Protein AF-A0A832L8F4-F1 (afdb_monomer_lite)

Sequence (193 aa):
MRSSNTEIHILGTLISEGTQMVDVVDILTPDMFESVATSSIYAAMQKMFDENKGIDLVTLSERVAGNKAVEAKGGTAWLASMAANYTPGLLREYALLLKERYVQKKALEYAREVQRAVVDGLGVDKIVSIVNKGADAVNNMLIVAGATRSVKSIIPEVLERLEERMFIAQKGGMLSQAGRYASYTAFLGNKHS

Radius of gyration: 27.93 Å; chains: 1; bounding box: 62×82×62 Å

Structure (mmCIF, N/CA/C/O backbone):
data_AF-A0A832L8F4-F1
#
_entry.id   AF-A0A832L8F4-F1
#
loop_
_atom_site.group_PDB
_atom_site.id
_atom_site.type_symbol
_atom_site.label_atom_id
_atom_site.label_alt_id
_atom_site.label_comp_id
_atom_site.label_asym_id
_atom_site.label_entity_id
_atom_site.label_seq_id
_atom_site.pdbx_PDB_ins_code
_atom_site.Cartn_x
_atom_site.Cartn_y
_atom_site.Cartn_z
_atom_site.occupancy
_atom_site.B_iso_or_equiv
_atom_site.auth_seq_id
_atom_site.auth_comp_id
_atom_site.auth_asym_id
_atom_site.auth_atom_id
_atom_site.pdbx_PDB_model_num
ATOM 1 N N . MET A 1 1 ? 17.268 -4.957 8.344 1.00 39.84 1 MET A N 1
ATOM 2 C CA . MET A 1 1 ? 16.424 -5.016 9.561 1.00 39.84 1 MET A CA 1
ATOM 3 C C . MET A 1 1 ? 15.538 -3.763 9.747 1.00 39.84 1 MET A C 1
ATOM 5 O O . MET A 1 1 ? 15.305 -3.365 10.875 1.00 39.84 1 MET A O 1
ATOM 9 N N . ARG A 1 2 ? 15.023 -3.109 8.684 1.00 47.06 2 ARG A N 1
ATOM 10 C CA . ARG A 1 2 ? 14.242 -1.850 8.824 1.00 47.06 2 ARG A CA 1
ATOM 11 C C . ARG A 1 2 ? 12.984 -1.734 7.930 1.00 47.06 2 ARG A C 1
ATOM 13 O O . ARG A 1 2 ? 12.410 -0.651 7.899 1.00 47.06 2 ARG A O 1
ATOM 20 N N . SER A 1 3 ? 12.551 -2.791 7.225 1.00 54.19 3 SER A N 1
ATOM 21 C CA . SER A 1 3 ? 11.357 -2.777 6.347 1.00 54.19 3 SER A CA 1
ATOM 22 C C . SER A 1 3 ? 10.066 -3.230 7.024 1.00 54.19 3 SER A C 1
ATOM 24 O O . SER A 1 3 ? 9.090 -2.486 7.003 1.00 54.19 3 SER A O 1
ATOM 26 N N . SER A 1 4 ? 10.090 -4.379 7.705 1.00 60.66 4 SER A N 1
ATOM 27 C CA . SER A 1 4 ? 8.904 -4.955 8.354 1.00 60.66 4 SER A CA 1
ATOM 28 C C . SER A 1 4 ? 8.251 -4.021 9.373 1.00 60.66 4 SER A C 1
ATOM 30 O O . SER A 1 4 ? 7.035 -4.005 9.493 1.00 60.66 4 SER A O 1
ATOM 32 N N . ASN A 1 5 ? 9.039 -3.204 10.074 1.00 79.94 5 ASN A N 1
ATOM 33 C CA . ASN A 1 5 ? 8.494 -2.309 11.088 1.00 79.94 5 ASN A CA 1
ATOM 34 C C . ASN A 1 5 ? 7.632 -1.186 10.481 1.00 79.94 5 ASN A C 1
ATOM 36 O O . ASN A 1 5 ? 6.645 -0.776 11.072 1.00 79.94 5 ASN A O 1
ATOM 40 N N . THR A 1 6 ? 7.966 -0.707 9.277 1.00 89.19 6 THR A N 1
ATOM 41 C CA . THR A 1 6 ? 7.247 0.405 8.634 1.00 89.19 6 THR A CA 1
ATOM 42 C C . THR A 1 6 ? 5.809 0.022 8.283 1.00 89.19 6 THR A C 1
ATOM 44 O O . THR A 1 6 ? 4.893 0.765 8.615 1.00 89.19 6 THR A O 1
ATOM 47 N N . GLU A 1 7 ? 5.596 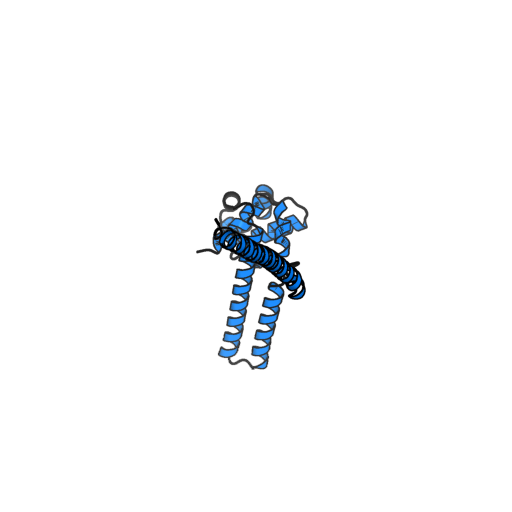-1.144 7.665 1.00 92.94 7 GLU A N 1
ATOM 48 C CA . GLU A 1 7 ? 4.247 -1.622 7.321 1.00 92.94 7 GLU A CA 1
ATOM 49 C C . GLU A 1 7 ? 3.388 -1.841 8.564 1.00 92.94 7 GLU A C 1
ATOM 51 O O . GLU A 1 7 ? 2.235 -1.424 8.598 1.00 92.94 7 GLU A O 1
ATOM 56 N N . ILE A 1 8 ? 3.966 -2.463 9.594 1.00 91.81 8 ILE A N 1
ATOM 57 C CA . ILE A 1 8 ? 3.271 -2.734 10.852 1.00 91.81 8 ILE A CA 1
ATOM 58 C C . ILE A 1 8 ? 2.900 -1.430 11.559 1.00 91.81 8 ILE A C 1
ATOM 60 O O . ILE A 1 8 ? 1.772 -1.311 12.022 1.00 91.81 8 ILE A O 1
ATOM 64 N N . HIS A 1 9 ? 3.793 -0.436 11.575 1.00 92.56 9 HIS A N 1
ATOM 65 C CA . HIS A 1 9 ? 3.476 0.889 12.100 1.00 92.56 9 HIS A CA 1
ATOM 66 C C . HIS A 1 9 ? 2.335 1.558 11.322 1.00 92.56 9 HIS A C 1
ATOM 68 O O . HIS A 1 9 ? 1.425 2.086 11.947 1.00 92.56 9 HIS A O 1
ATOM 74 N N . ILE A 1 10 ? 2.344 1.512 9.982 1.00 95.31 10 ILE A N 1
ATOM 75 C CA . ILE A 1 10 ? 1.265 2.082 9.153 1.00 95.31 10 ILE A CA 1
ATOM 76 C C . ILE A 1 10 ? -0.071 1.411 9.479 1.00 95.31 10 ILE A C 1
ATOM 78 O O . ILE A 1 10 ? -1.036 2.091 9.818 1.00 95.31 10 ILE A O 1
ATOM 82 N N . LEU A 1 11 ? -0.126 0.078 9.402 1.00 96.00 11 LEU A N 1
ATOM 83 C CA . LEU A 1 11 ? -1.356 -0.671 9.655 1.00 96.00 11 LEU A CA 1
ATOM 84 C C . LEU A 1 11 ? -1.818 -0.508 11.105 1.00 96.00 11 LEU A C 1
ATOM 86 O O . LEU A 1 11 ? -3.002 -0.311 11.341 1.00 96.00 11 LEU A O 1
ATOM 90 N N . GLY A 1 12 ? -0.901 -0.533 12.070 1.00 95.19 12 GLY A N 1
ATOM 91 C CA . GLY A 1 12 ? -1.197 -0.332 13.486 1.00 95.19 12 GLY A CA 1
ATOM 92 C C . GLY A 1 12 ? -1.801 1.039 13.782 1.00 95.19 12 GLY A C 1
ATOM 93 O O . GLY A 1 12 ? -2.812 1.117 14.484 1.00 95.19 12 GLY A O 1
ATOM 94 N N . THR A 1 13 ? -1.245 2.104 13.191 1.00 95.06 13 THR A N 1
ATOM 95 C CA . THR A 1 13 ? -1.820 3.450 13.298 1.00 95.06 13 THR A CA 1
ATOM 96 C C . THR A 1 13 ? -3.210 3.497 12.672 1.00 95.06 13 THR A C 1
ATOM 98 O O . THR A 1 13 ? -4.128 3.995 13.307 1.00 95.06 13 THR A O 1
ATOM 101 N N . LEU A 1 14 ? -3.408 2.932 11.476 1.00 96.31 14 LEU A N 1
ATOM 102 C CA . LEU A 1 14 ? -4.712 2.951 10.797 1.00 96.31 14 LEU A CA 1
ATOM 103 C C . LEU A 1 14 ? -5.780 2.093 11.493 1.00 96.31 14 LEU A C 1
ATOM 105 O O . LEU A 1 14 ? -6.961 2.408 11.402 1.00 96.31 14 LEU A O 1
ATOM 109 N N . ILE A 1 15 ? -5.400 1.022 12.194 1.00 95.81 15 ILE A N 1
ATOM 110 C CA . ILE A 1 15 ? -6.341 0.244 13.019 1.00 95.81 15 ILE A CA 1
ATOM 111 C C . ILE A 1 15 ? -6.757 1.041 14.261 1.00 95.81 15 ILE A C 1
ATOM 113 O O . ILE A 1 15 ? -7.910 0.959 14.681 1.00 95.81 15 ILE A O 1
ATOM 117 N N . SER A 1 16 ? -5.818 1.781 14.854 1.00 93.69 16 SER A N 1
ATOM 118 C CA . SER A 1 16 ? -6.047 2.553 16.082 1.00 93.69 16 SER A CA 1
ATOM 119 C C . SER A 1 16 ? -6.788 3.865 15.820 1.00 93.69 16 SER A C 1
ATOM 121 O O . SER A 1 16 ? -7.671 4.246 16.581 1.00 93.69 16 SER A O 1
ATOM 123 N N . GLU A 1 17 ? -6.437 4.546 14.731 1.00 93.69 17 GLU A N 1
ATOM 124 C CA . GLU A 1 17 ? -6.938 5.859 14.334 1.00 93.69 17 GLU A CA 1
ATOM 125 C C . GLU A 1 17 ? -7.326 5.847 12.848 1.00 93.69 17 GLU A C 1
ATOM 127 O O . GLU A 1 17 ? -6.696 6.481 12.000 1.00 93.69 17 GLU A O 1
ATOM 132 N N . GLY A 1 18 ? -8.396 5.118 12.521 1.00 94.31 18 GLY A N 1
ATOM 133 C CA . GLY A 1 18 ? -8.862 4.927 11.143 1.00 94.31 18 GLY A CA 1
ATOM 134 C C . GLY A 1 18 ? -9.149 6.206 10.355 1.00 94.31 18 GLY A C 1
ATOM 135 O O . GLY A 1 18 ? -9.071 6.206 9.127 1.00 94.31 18 GLY A O 1
ATOM 136 N N . THR A 1 19 ? -9.423 7.322 11.035 1.00 95.31 19 THR A N 1
ATOM 137 C CA . THR A 1 19 ? -9.605 8.637 10.404 1.00 95.31 19 THR A CA 1
ATOM 138 C C . THR A 1 19 ? -8.349 9.137 9.694 1.00 95.31 19 THR A C 1
ATOM 140 O O . THR A 1 19 ? -8.476 9.879 8.725 1.00 95.31 19 THR A O 1
ATOM 143 N N . GLN A 1 20 ? -7.151 8.706 10.112 1.00 95.50 20 GLN A N 1
ATOM 144 C CA . GLN A 1 20 ? -5.886 9.084 9.467 1.00 95.50 20 GLN A CA 1
ATOM 145 C C . GLN A 1 20 ? -5.681 8.433 8.086 1.00 95.50 20 GLN A C 1
ATOM 147 O O . GLN A 1 20 ? -4.710 8.736 7.396 1.00 95.50 20 GLN A O 1
ATOM 152 N N . MET A 1 21 ? -6.592 7.563 7.629 1.00 96.25 21 MET A N 1
ATOM 153 C CA . MET A 1 21 ? -6.536 6.997 6.275 1.00 96.25 21 MET A CA 1
ATOM 154 C C . MET A 1 21 ? -6.488 8.086 5.191 1.00 96.25 21 MET A C 1
ATOM 156 O O . MET A 1 21 ? -5.788 7.930 4.189 1.00 96.25 21 MET A O 1
ATOM 160 N N . VAL A 1 22 ? -7.166 9.216 5.422 1.00 95.06 22 VAL A N 1
ATOM 161 C CA . VAL A 1 22 ? -7.169 10.371 4.510 1.00 95.06 22 VAL A CA 1
ATOM 162 C C . VAL A 1 22 ? -5.765 10.933 4.249 1.00 95.06 22 VAL A C 1
ATOM 164 O O . VAL A 1 22 ? -5.515 11.450 3.165 1.00 95.06 22 VAL A O 1
ATOM 167 N N . ASP A 1 23 ? -4.833 10.781 5.194 1.00 92.19 23 ASP A N 1
ATOM 168 C CA . ASP A 1 23 ? -3.482 11.345 5.103 1.00 92.19 23 ASP A CA 1
ATOM 169 C C . ASP A 1 23 ? -2.531 10.517 4.230 1.00 92.19 23 ASP A C 1
ATOM 171 O O . ASP A 1 23 ? -1.418 10.970 3.928 1.00 92.19 23 ASP A O 1
ATOM 175 N N . VAL A 1 24 ? -2.930 9.287 3.884 1.00 94.81 24 VAL A N 1
ATOM 176 C CA . VAL A 1 24 ? -2.074 8.306 3.201 1.00 94.81 24 VAL A CA 1
ATOM 177 C C . VAL A 1 24 ? -2.724 7.604 2.013 1.00 94.81 24 VAL A C 1
ATOM 179 O O . VAL A 1 24 ? -2.007 6.938 1.267 1.00 94.81 24 VAL A O 1
ATOM 182 N N . VAL A 1 25 ? -4.038 7.734 1.808 1.00 94.50 25 VAL A N 1
ATOM 183 C CA . VAL A 1 25 ? -4.765 7.093 0.694 1.00 94.50 25 VAL A CA 1
ATOM 184 C C . VAL A 1 25 ? -4.275 7.545 -0.690 1.00 94.50 25 VAL A C 1
ATOM 186 O O . VAL A 1 25 ? -4.383 6.800 -1.658 1.00 94.50 25 VAL A O 1
ATOM 189 N N . ASP A 1 26 ? -3.691 8.741 -0.791 1.00 91.75 26 ASP A N 1
ATOM 190 C CA . ASP A 1 26 ? -3.081 9.294 -2.008 1.00 91.75 26 ASP A CA 1
ATOM 191 C C . ASP A 1 26 ? -1.592 8.924 -2.177 1.00 91.75 26 ASP A C 1
ATOM 193 O O . ASP A 1 26 ? -1.001 9.137 -3.241 1.00 91.75 26 ASP A O 1
ATOM 197 N N . ILE A 1 27 ? -0.967 8.376 -1.132 1.00 93.31 27 ILE A N 1
ATOM 198 C CA . ILE A 1 27 ? 0.443 7.971 -1.117 1.00 93.31 27 ILE A CA 1
ATOM 199 C C . ILE A 1 27 ? 0.574 6.470 -1.354 1.00 93.31 27 ILE A C 1
ATOM 201 O O . ILE A 1 27 ? 1.457 6.044 -2.103 1.00 93.31 27 ILE A O 1
ATOM 205 N N . LEU A 1 28 ? -0.256 5.681 -0.674 1.00 95.50 28 LEU A N 1
ATOM 206 C CA . LEU A 1 28 ? -0.109 4.241 -0.553 1.00 95.50 28 LEU A CA 1
ATOM 207 C C . LEU A 1 28 ? -1.082 3.488 -1.453 1.00 95.50 28 LEU A C 1
ATOM 209 O O . LEU A 1 28 ? -2.218 3.888 -1.679 1.00 95.50 28 LEU A O 1
ATOM 213 N N . THR A 1 29 ? -0.621 2.339 -1.928 1.00 95.75 29 THR A N 1
ATOM 214 C CA . THR A 1 29 ? -1.430 1.377 -2.678 1.00 95.75 29 THR A CA 1
ATOM 215 C C . THR A 1 29 ? -1.157 -0.029 -2.139 1.00 95.75 29 THR A C 1
ATOM 217 O O . THR A 1 29 ? -0.070 -0.273 -1.600 1.00 95.75 29 THR A O 1
ATOM 220 N N . PRO A 1 30 ? -2.116 -0.970 -2.224 1.00 97.44 30 PRO A N 1
ATOM 221 C CA . PRO A 1 30 ? -1.958 -2.301 -1.635 1.00 97.44 30 PRO A CA 1
ATOM 222 C C . PRO A 1 30 ? -0.725 -3.073 -2.122 1.00 97.44 30 PRO A C 1
ATOM 224 O O . PRO A 1 30 ? -0.150 -3.855 -1.368 1.00 97.44 30 PRO A O 1
ATOM 227 N N . ASP A 1 31 ? -0.297 -2.865 -3.363 1.00 95.62 31 ASP A N 1
ATOM 228 C CA . ASP A 1 31 ? 0.872 -3.492 -3.986 1.00 95.62 31 ASP A CA 1
ATOM 229 C C . ASP A 1 31 ? 2.212 -3.027 -3.398 1.00 95.62 31 ASP A C 1
ATOM 231 O O . ASP A 1 31 ? 3.228 -3.698 -3.596 1.00 95.62 31 ASP A O 1
ATOM 235 N N . MET A 1 32 ? 2.219 -1.931 -2.633 1.00 95.38 32 MET A N 1
ATOM 236 C CA . MET A 1 32 ? 3.415 -1.446 -1.938 1.00 95.38 32 MET A CA 1
ATOM 237 C C . MET A 1 32 ? 3.818 -2.311 -0.741 1.00 95.38 32 MET A C 1
ATOM 239 O O . MET A 1 32 ? 4.971 -2.249 -0.314 1.00 95.38 32 MET A O 1
ATOM 243 N N . PHE A 1 33 ? 2.899 -3.118 -0.211 1.00 95.56 33 PHE A N 1
ATOM 244 C CA . PHE A 1 33 ? 3.135 -3.968 0.953 1.00 95.56 33 PHE A CA 1
ATOM 245 C C . PHE A 1 33 ? 3.819 -5.288 0.566 1.00 95.56 33 PHE A C 1
ATOM 247 O O . PHE A 1 33 ? 3.520 -5.902 -0.458 1.00 95.56 33 PHE A O 1
ATOM 254 N N . GLU A 1 34 ? 4.748 -5.750 1.402 1.00 91.06 34 GLU A N 1
ATOM 255 C CA . GLU A 1 34 ? 5.645 -6.871 1.114 1.00 91.06 34 GLU A CA 1
ATOM 256 C C . GLU A 1 34 ? 4.923 -8.222 1.107 1.00 91.06 34 GLU A C 1
ATOM 258 O O . GLU A 1 34 ? 5.266 -9.108 0.320 1.00 91.06 34 GLU A O 1
ATOM 263 N N . SER A 1 35 ? 3.917 -8.392 1.969 1.00 93.31 35 SER A N 1
ATOM 264 C CA . SER A 1 35 ? 3.201 -9.657 2.119 1.00 93.31 35 SER A CA 1
ATOM 265 C C . SER A 1 35 ? 1.764 -9.575 1.620 1.00 93.31 35 SER A C 1
ATOM 267 O O . SER A 1 35 ? 1.090 -8.559 1.764 1.00 93.31 35 SER A O 1
ATOM 269 N N . VAL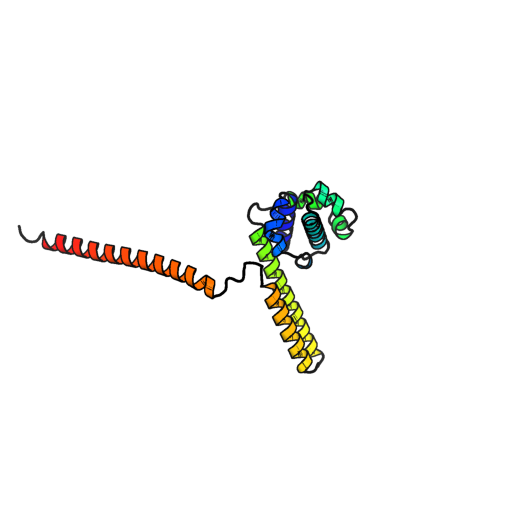 A 1 36 ? 1.248 -10.702 1.123 1.00 95.75 36 VAL A N 1
ATOM 270 C CA . VAL A 1 36 ? -0.166 -10.827 0.725 1.00 95.75 36 VAL A CA 1
ATOM 271 C C . VAL A 1 36 ? -1.105 -10.473 1.884 1.00 95.75 36 VAL A C 1
ATOM 273 O O . VAL A 1 36 ? -2.163 -9.893 1.661 1.00 95.75 36 VAL A O 1
ATOM 276 N N . ALA A 1 37 ? -0.709 -10.782 3.121 1.00 96.12 37 ALA A N 1
ATOM 277 C CA . ALA A 1 37 ? -1.493 -10.479 4.311 1.00 96.12 37 ALA A CA 1
ATOM 278 C C . ALA A 1 37 ? -1.577 -8.964 4.571 1.00 96.12 37 ALA A C 1
ATOM 280 O O . ALA A 1 37 ? -2.679 -8.431 4.660 1.00 96.12 37 ALA A O 1
ATOM 281 N N . THR A 1 38 ? -0.438 -8.262 4.631 1.00 96.31 38 THR A N 1
ATOM 282 C CA . THR A 1 38 ? -0.401 -6.803 4.850 1.00 96.31 38 THR A CA 1
ATOM 283 C C . THR A 1 38 ? -1.051 -6.034 3.698 1.00 96.31 38 THR A C 1
ATOM 285 O O . THR A 1 38 ? -1.853 -5.134 3.941 1.00 96.31 38 THR A O 1
ATOM 288 N N . SER A 1 39 ? -0.818 -6.469 2.457 1.00 97.56 39 SER A N 1
ATOM 289 C CA . SER A 1 39 ? -1.486 -5.945 1.260 1.00 97.56 39 SER A CA 1
ATOM 290 C C . SER A 1 39 ? -3.011 -6.100 1.325 1.00 97.56 39 SER A C 1
ATOM 292 O O . SER A 1 39 ? -3.745 -5.134 1.116 1.00 97.56 39 SER A O 1
ATOM 294 N N . SER A 1 40 ? -3.505 -7.290 1.692 1.00 97.81 40 SER A N 1
ATOM 295 C CA . SER A 1 40 ? -4.948 -7.554 1.816 1.00 97.81 40 SER A CA 1
ATOM 296 C C . SER A 1 40 ? -5.609 -6.703 2.898 1.00 97.81 40 SER A C 1
ATOM 298 O O . SER A 1 40 ? -6.741 -6.259 2.722 1.00 97.81 40 SER A O 1
ATOM 300 N N . ILE A 1 41 ? -4.914 -6.475 4.014 1.00 98.06 41 ILE A N 1
ATOM 301 C CA . ILE A 1 41 ? -5.410 -5.638 5.109 1.00 98.06 41 ILE A CA 1
ATOM 302 C C . ILE A 1 41 ? -5.544 -4.188 4.645 1.00 98.06 41 ILE A C 1
ATOM 304 O O . ILE A 1 41 ? -6.608 -3.595 4.818 1.00 98.06 41 ILE A O 1
ATOM 308 N N . TYR A 1 42 ? -4.509 -3.631 4.011 1.00 98.31 42 TYR A N 1
ATOM 309 C CA . TYR A 1 42 ? -4.572 -2.263 3.499 1.00 98.31 42 TYR A CA 1
ATOM 310 C C . TYR A 1 42 ? -5.657 -2.101 2.423 1.00 98.31 42 TYR A C 1
ATOM 312 O O . TYR A 1 42 ? -6.424 -1.144 2.460 1.00 98.31 42 TYR A O 1
ATOM 320 N N . ALA A 1 43 ? -5.799 -3.071 1.512 1.00 98.44 43 ALA A N 1
ATOM 321 C CA . ALA A 1 43 ? -6.871 -3.067 0.514 1.00 98.44 43 ALA A CA 1
ATOM 322 C C . ALA A 1 43 ? -8.271 -3.071 1.154 1.00 98.44 43 ALA A C 1
ATOM 324 O O . ALA A 1 43 ? -9.180 -2.386 0.682 1.00 98.44 43 ALA A O 1
ATOM 325 N N . ALA A 1 44 ? -8.456 -3.825 2.243 1.00 98.19 44 ALA A N 1
ATOM 326 C CA . ALA A 1 44 ? -9.704 -3.832 2.998 1.00 98.19 44 ALA A CA 1
ATOM 327 C C . ALA A 1 44 ? -9.984 -2.470 3.656 1.00 98.19 44 ALA A C 1
ATOM 329 O O . ALA A 1 44 ? -11.111 -1.984 3.561 1.00 98.19 44 ALA A O 1
ATOM 330 N N . MET A 1 45 ? -8.969 -1.839 4.257 1.00 98.38 45 MET A N 1
ATOM 331 C CA . MET A 1 45 ? -9.068 -0.485 4.820 1.00 98.38 45 MET A CA 1
ATOM 332 C C . MET A 1 45 ? -9.431 0.547 3.752 1.00 98.38 45 MET A C 1
ATOM 334 O O . MET A 1 45 ? -10.350 1.333 3.955 1.00 98.38 45 MET A O 1
ATOM 338 N N . GLN A 1 46 ? -8.768 0.507 2.594 1.00 98.06 46 GLN A N 1
ATOM 339 C CA . GLN A 1 46 ? -9.054 1.403 1.474 1.00 98.06 46 GLN A CA 1
ATOM 340 C C . GLN A 1 46 ? -10.500 1.267 1.003 1.00 98.06 46 GLN A C 1
ATOM 342 O O . GLN A 1 46 ? -11.217 2.256 0.918 1.00 98.06 46 GLN A O 1
ATOM 347 N N . LYS A 1 47 ? -10.981 0.035 0.821 1.00 97.88 47 LYS A N 1
ATOM 348 C CA . LYS A 1 47 ? -12.380 -0.208 0.463 1.00 97.88 47 LYS A CA 1
ATOM 349 C C . LYS A 1 47 ? -13.359 0.290 1.530 1.00 97.88 47 LYS A C 1
ATOM 351 O O . LYS A 1 47 ? -14.434 0.775 1.199 1.00 97.88 47 LYS A O 1
ATOM 356 N N . MET A 1 48 ? -13.028 0.142 2.812 1.00 97.62 48 MET A N 1
ATOM 357 C CA . MET A 1 48 ? -13.855 0.676 3.898 1.00 97.62 48 MET A CA 1
ATOM 358 C C . MET A 1 48 ? -13.911 2.203 3.855 1.00 97.62 48 MET A C 1
ATOM 360 O O . MET A 1 48 ? -15.000 2.756 3.979 1.00 97.62 48 MET A O 1
ATOM 364 N N . PHE A 1 49 ? -12.778 2.858 3.605 1.00 97.06 49 PHE A N 1
ATOM 365 C CA . PHE A 1 49 ? -12.698 4.303 3.419 1.00 97.06 49 PHE A CA 1
ATOM 366 C C . PHE A 1 49 ? -13.536 4.776 2.224 1.00 97.06 49 PHE A C 1
ATOM 368 O O . PHE A 1 49 ? -14.353 5.677 2.385 1.00 97.06 49 PHE A O 1
ATOM 375 N N . ASP A 1 50 ? -13.426 4.110 1.071 1.00 96.44 50 ASP A N 1
ATOM 376 C CA . ASP A 1 50 ? -14.218 4.412 -0.132 1.00 96.44 50 ASP A CA 1
ATOM 377 C C . ASP A 1 50 ? -15.732 4.216 0.096 1.00 96.44 50 ASP A C 1
ATOM 379 O O . ASP A 1 50 ? -16.561 4.919 -0.479 1.00 96.44 50 ASP A O 1
ATOM 383 N N . GLU A 1 51 ? -16.109 3.263 0.956 1.00 96.94 51 GLU A N 1
ATOM 384 C CA . GLU A 1 51 ? -17.493 3.015 1.386 1.00 96.94 51 GLU A CA 1
ATOM 385 C C . GLU A 1 51 ? -17.966 3.974 2.503 1.00 96.94 51 GLU A C 1
ATOM 387 O O . GLU A 1 51 ? -19.066 3.786 3.029 1.00 96.94 51 GLU A O 1
ATOM 392 N N . ASN A 1 52 ? -17.163 4.973 2.900 1.00 95.38 52 ASN A N 1
ATOM 393 C CA . ASN A 1 52 ? -17.399 5.844 4.062 1.00 95.38 52 ASN A CA 1
ATOM 394 C C . ASN A 1 52 ? -17.682 5.065 5.366 1.00 95.38 52 ASN A C 1
ATOM 396 O O . ASN A 1 52 ? -18.448 5.503 6.228 1.00 95.38 52 ASN A O 1
ATOM 400 N N . LYS A 1 53 ? -17.072 3.888 5.527 1.00 94.69 53 LYS A N 1
ATOM 401 C CA . LYS A 1 53 ? -17.162 3.073 6.742 1.00 94.69 53 LYS A CA 1
ATOM 402 C C . LYS A 1 53 ? -15.982 3.349 7.662 1.00 94.69 53 LYS A C 1
ATOM 404 O O . LYS A 1 53 ? -14.845 3.468 7.212 1.00 94.69 53 LYS A O 1
ATOM 409 N N . GLY A 1 54 ? -16.264 3.398 8.963 1.00 93.62 54 GLY A N 1
ATOM 410 C CA . GLY A 1 54 ? -15.230 3.510 9.988 1.00 93.62 54 GLY A CA 1
ATOM 411 C C . GLY A 1 54 ? -14.232 2.356 9.905 1.00 93.62 54 GLY A C 1
ATOM 412 O O . GLY A 1 54 ? -14.618 1.214 9.652 1.00 93.62 54 GLY A O 1
ATOM 413 N N . ILE A 1 55 ? -12.952 2.675 10.093 1.00 97.12 55 ILE A N 1
ATOM 414 C CA . ILE A 1 55 ? -11.869 1.699 10.197 1.00 97.12 55 ILE A CA 1
ATOM 415 C C . ILE A 1 55 ? -11.503 1.578 11.675 1.00 97.12 55 ILE A C 1
ATOM 417 O O . ILE A 1 55 ? -11.033 2.534 12.286 1.00 97.12 55 ILE A O 1
ATOM 421 N N . ASP A 1 56 ? -11.738 0.397 12.232 1.00 95.19 56 ASP A N 1
ATOM 422 C CA . ASP A 1 56 ? -11.392 0.007 13.596 1.00 95.19 56 ASP A CA 1
ATOM 423 C C . ASP A 1 56 ? -11.122 -1.505 13.637 1.00 95.19 56 ASP A C 1
ATOM 425 O O . ASP A 1 56 ? -11.422 -2.230 12.681 1.00 95.19 56 ASP A O 1
ATOM 429 N N . LEU A 1 57 ? -10.554 -1.996 14.741 1.00 96.25 57 LEU A N 1
ATOM 430 C CA . LEU A 1 57 ? -10.163 -3.401 14.882 1.00 96.25 57 LEU A CA 1
ATOM 431 C C . LEU A 1 57 ? -11.320 -4.384 14.650 1.00 96.25 57 LEU A C 1
ATOM 433 O O . LEU A 1 57 ? -11.098 -5.426 14.029 1.00 96.25 57 LEU A O 1
ATOM 437 N N . VAL A 1 58 ? -12.526 -4.092 15.144 1.00 96.06 58 VAL A N 1
ATOM 438 C CA . VAL A 1 58 ? -13.674 -5.005 15.041 1.00 96.06 58 VAL A CA 1
ATOM 439 C C . VAL A 1 58 ? -14.144 -5.057 13.595 1.00 96.06 58 VAL A C 1
ATOM 441 O O . VAL A 1 58 ? -14.126 -6.128 12.985 1.00 96.06 58 VAL A O 1
ATOM 444 N N . THR A 1 59 ? -14.454 -3.899 13.010 1.00 96.19 59 THR A N 1
ATOM 445 C CA . THR A 1 59 ? -14.973 -3.811 11.637 1.00 96.19 59 THR A CA 1
ATOM 446 C C . THR A 1 59 ? -13.967 -4.344 10.615 1.00 96.19 59 THR A C 1
ATOM 448 O O . THR A 1 59 ? -14.330 -5.039 9.662 1.00 96.19 59 THR A O 1
ATOM 451 N N . LEU A 1 60 ? -12.674 -4.067 10.811 1.00 97.88 60 LEU A N 1
ATOM 452 C CA . LEU A 1 60 ? -11.624 -4.598 9.949 1.00 97.88 60 LEU A CA 1
ATOM 453 C C . LEU A 1 60 ? -11.494 -6.117 10.085 1.00 97.88 60 LEU A C 1
ATOM 455 O O . LEU A 1 60 ? -11.351 -6.794 9.068 1.00 97.88 60 LEU A O 1
ATOM 459 N N . SER A 1 61 ? -11.554 -6.654 11.308 1.00 96.88 61 SER A N 1
ATOM 460 C CA . SER A 1 61 ? -11.478 -8.102 11.542 1.00 96.88 61 SER A CA 1
ATOM 461 C C . SER A 1 61 ? -12.599 -8.839 10.822 1.00 96.88 61 SER A C 1
ATOM 463 O O . SER A 1 61 ? -12.335 -9.831 10.151 1.00 96.88 61 SER A O 1
ATOM 465 N N . GLU A 1 62 ? -13.826 -8.324 10.894 1.00 96.69 62 GLU A N 1
ATOM 466 C CA . GLU A 1 62 ? -14.964 -8.865 10.147 1.00 96.69 62 GLU A CA 1
ATOM 467 C C . GLU A 1 62 ? -14.729 -8.800 8.635 1.00 96.69 62 GLU A C 1
ATOM 469 O O . GLU A 1 62 ? -15.023 -9.751 7.912 1.00 96.69 62 GLU A O 1
ATOM 474 N N . ARG A 1 63 ? -14.152 -7.697 8.143 1.00 96.50 63 ARG A N 1
ATOM 475 C CA . ARG A 1 63 ? -13.890 -7.505 6.714 1.00 96.50 63 ARG A CA 1
ATOM 476 C C . ARG A 1 63 ? -12.869 -8.491 6.154 1.00 96.50 63 ARG A C 1
ATOM 478 O O . ARG A 1 63 ? -13.000 -8.896 4.999 1.00 96.50 63 ARG A O 1
ATOM 485 N N . VAL A 1 64 ? -11.842 -8.832 6.930 1.00 96.81 64 VAL A N 1
ATOM 486 C CA . VAL A 1 64 ? -10.764 -9.738 6.498 1.00 96.81 64 VAL A CA 1
ATOM 487 C C . VAL A 1 64 ? -10.950 -11.176 6.982 1.00 96.81 64 VAL A C 1
ATOM 489 O O . VAL A 1 64 ? -10.114 -12.024 6.668 1.00 96.81 64 VAL A O 1
ATOM 492 N N . ALA A 1 65 ? -12.034 -11.469 7.704 1.00 95.50 65 ALA A N 1
ATOM 493 C CA . ALA A 1 65 ? -12.350 -12.807 8.184 1.00 95.50 65 ALA A CA 1
ATOM 494 C C . ALA A 1 65 ? -12.381 -13.817 7.026 1.00 95.50 65 ALA A C 1
ATOM 496 O O . ALA A 1 65 ? -12.980 -13.579 5.974 1.00 95.50 65 ALA A O 1
ATOM 497 N N . GLY A 1 66 ? -11.703 -14.953 7.200 1.00 93.25 66 GLY A N 1
ATOM 498 C CA . GLY A 1 66 ? -11.605 -15.981 6.162 1.00 93.25 66 GLY A CA 1
ATOM 499 C C . GLY A 1 66 ? -10.606 -15.669 5.040 1.00 93.25 66 GLY A C 1
ATOM 500 O O . GLY A 1 66 ? -10.396 -16.508 4.157 1.00 93.25 66 GLY A O 1
ATOM 501 N N . ASN A 1 67 ? -9.921 -14.518 5.068 1.00 96.88 67 ASN A N 1
ATOM 502 C CA . ASN A 1 67 ? -8.762 -14.293 4.212 1.00 96.88 67 ASN A CA 1
ATOM 503 C C . ASN A 1 67 ? -7.608 -15.198 4.670 1.00 96.88 67 ASN A C 1
ATOM 505 O O . ASN A 1 67 ? -6.940 -14.925 5.664 1.00 96.88 67 ASN A O 1
ATOM 509 N N . LYS A 1 68 ? -7.326 -16.251 3.896 1.00 96.94 68 LYS A N 1
ATOM 510 C CA . LYS A 1 68 ? -6.308 -17.266 4.223 1.00 96.94 68 LYS A CA 1
ATOM 511 C C . LYS A 1 68 ? -4.931 -16.688 4.572 1.00 96.94 68 LYS A C 1
ATOM 513 O O . LYS A 1 68 ? -4.241 -17.263 5.407 1.00 96.94 68 LYS A O 1
ATOM 518 N N . ALA A 1 69 ? -4.517 -15.581 3.948 1.00 96.19 69 ALA A N 1
ATOM 519 C CA . ALA A 1 69 ? -3.217 -14.969 4.223 1.00 96.19 69 ALA A CA 1
ATOM 520 C C . ALA A 1 69 ? -3.186 -14.265 5.588 1.00 96.19 69 ALA A C 1
ATOM 522 O O . ALA A 1 69 ? -2.166 -14.312 6.273 1.00 96.19 69 ALA A O 1
ATOM 523 N N . VAL A 1 70 ? -4.298 -13.645 5.991 1.00 96.38 70 VAL A N 1
ATOM 524 C CA . VAL A 1 70 ? -4.448 -12.998 7.304 1.00 96.38 70 VAL A CA 1
ATOM 525 C C . VAL A 1 70 ? -4.629 -14.048 8.402 1.00 96.38 70 VAL A C 1
ATOM 527 O O . VAL A 1 70 ? -3.959 -13.978 9.432 1.00 96.38 70 VAL A O 1
ATOM 530 N N . GLU A 1 71 ? -5.439 -15.082 8.157 1.00 96.88 71 GLU A N 1
ATOM 531 C CA . GLU A 1 71 ? -5.613 -16.212 9.082 1.00 96.88 71 GLU A CA 1
ATOM 532 C C . GLU A 1 71 ? -4.282 -16.929 9.354 1.00 96.88 71 GLU A C 1
ATOM 534 O O . GLU A 1 71 ? -3.939 -17.200 10.502 1.00 96.88 71 GLU A O 1
ATOM 539 N N . ALA A 1 72 ? -3.460 -17.143 8.319 1.00 96.50 72 ALA A N 1
ATOM 540 C CA . ALA A 1 72 ? -2.132 -17.746 8.457 1.00 96.50 72 ALA A CA 1
ATOM 541 C C . ALA A 1 72 ? -1.157 -16.923 9.323 1.00 96.50 72 ALA A C 1
ATOM 543 O O . ALA A 1 72 ? -0.136 -17.448 9.767 1.00 96.50 72 ALA A O 1
ATOM 544 N N . LYS A 1 73 ? -1.446 -15.638 9.559 1.00 94.44 73 LYS A N 1
ATOM 545 C CA . LYS A 1 73 ? -0.675 -14.761 10.450 1.00 94.44 73 LYS A CA 1
ATOM 546 C C . LYS A 1 73 ? -1.254 -14.673 11.865 1.00 94.44 73 LYS A C 1
ATOM 548 O O . LYS A 1 73 ? -0.625 -14.049 12.712 1.00 94.44 73 LYS A O 1
ATOM 553 N N . GLY A 1 74 ? -2.399 -15.306 12.134 1.00 93.62 74 GLY A N 1
ATOM 554 C CA . GLY A 1 74 ? -3.080 -15.283 13.433 1.00 93.62 74 GLY A CA 1
ATOM 555 C C . GLY A 1 74 ? -4.370 -14.457 13.465 1.00 93.62 74 GLY A C 1
ATOM 556 O O . GLY A 1 74 ? -4.884 -14.194 14.553 1.00 93.62 74 GLY A O 1
ATOM 557 N N . GLY A 1 75 ? -4.888 -14.033 12.306 1.00 95.06 75 GLY A N 1
ATOM 558 C CA . GLY A 1 75 ? -6.208 -13.407 12.195 1.00 95.06 75 GLY A CA 1
ATOM 559 C C . GLY A 1 75 ? -6.349 -12.144 13.051 1.00 95.06 75 GLY A C 1
ATOM 560 O O . GLY A 1 75 ? -5.452 -11.298 13.103 1.00 95.06 75 GLY A O 1
ATOM 561 N N . THR A 1 76 ? -7.468 -12.037 13.770 1.00 95.44 76 THR A N 1
ATOM 562 C CA . THR A 1 76 ? -7.778 -10.916 14.675 1.00 95.44 76 THR A CA 1
ATOM 563 C C . THR A 1 76 ? -6.694 -10.658 15.721 1.00 95.44 76 THR A C 1
ATOM 565 O O . THR A 1 76 ? -6.383 -9.502 16.001 1.00 95.44 76 THR A O 1
ATOM 568 N N . ALA A 1 77 ? -6.075 -11.703 16.281 1.00 95.62 77 ALA A N 1
ATOM 569 C CA . ALA A 1 77 ? -5.031 -11.532 17.294 1.00 95.62 77 ALA A CA 1
ATOM 570 C C . ALA A 1 77 ? -3.805 -10.802 16.724 1.00 95.62 77 ALA A C 1
ATOM 572 O O . ALA A 1 77 ? -3.189 -9.975 17.399 1.00 95.62 77 ALA A O 1
ATOM 573 N N . TRP A 1 78 ? -3.481 -11.056 15.455 1.00 95.12 78 TRP A N 1
ATOM 574 C CA . TRP A 1 78 ? -2.395 -10.361 14.777 1.00 95.12 78 TRP A CA 1
ATOM 575 C C . TRP A 1 78 ? -2.743 -8.898 14.492 1.00 95.12 78 TRP A C 1
ATOM 577 O O . TRP A 1 78 ? -1.922 -8.025 14.773 1.00 95.12 78 TRP A O 1
ATOM 587 N N . LEU A 1 79 ? -3.969 -8.606 14.041 1.00 95.50 79 LEU A N 1
ATOM 588 C CA . LEU A 1 79 ? -4.455 -7.227 13.881 1.00 95.50 79 LEU A CA 1
ATOM 589 C C . LEU A 1 79 ? -4.361 -6.439 15.197 1.00 95.50 79 LEU A C 1
ATOM 591 O O . LEU A 1 79 ? -3.817 -5.336 15.216 1.00 95.50 79 LEU A O 1
ATOM 595 N N . ALA A 1 80 ? -4.806 -7.036 16.306 1.00 95.19 80 ALA A N 1
ATOM 596 C CA . ALA A 1 80 ? -4.716 -6.434 17.634 1.00 95.19 80 ALA A CA 1
ATOM 597 C C . ALA A 1 80 ? -3.257 -6.170 18.048 1.00 95.19 80 ALA A C 1
ATOM 599 O O . ALA A 1 80 ? -2.944 -5.113 18.592 1.00 95.19 80 ALA A O 1
ATOM 600 N N . SER A 1 81 ? -2.342 -7.097 17.740 1.00 93.69 81 SER A N 1
ATOM 601 C CA . SER A 1 81 ? -0.915 -6.908 18.022 1.00 93.69 81 SER A CA 1
ATOM 602 C C . SER A 1 81 ? -0.296 -5.748 17.236 1.00 93.69 81 SER A C 1
ATOM 604 O O . SER A 1 81 ? 0.575 -5.061 17.763 1.00 93.69 81 SER A O 1
ATOM 606 N N . MET A 1 82 ? -0.749 -5.494 16.003 1.00 92.94 82 MET A N 1
ATOM 607 C CA . MET A 1 82 ? -0.290 -4.345 15.214 1.00 92.94 82 MET A CA 1
ATOM 608 C C . MET A 1 82 ? -0.858 -3.039 15.763 1.00 92.94 82 MET A C 1
ATOM 610 O O . MET A 1 82 ? -0.116 -2.076 15.916 1.00 92.94 82 MET A O 1
ATOM 614 N N . ALA A 1 83 ? -2.141 -3.027 16.139 1.00 92.12 83 ALA A N 1
ATOM 615 C CA . ALA A 1 83 ? -2.775 -1.876 16.782 1.00 92.12 83 ALA A CA 1
ATOM 616 C C . ALA A 1 83 ? -2.072 -1.473 18.091 1.00 92.12 83 ALA A C 1
ATOM 618 O O . ALA A 1 83 ? -1.999 -0.298 18.423 1.00 92.12 83 ALA A O 1
ATOM 619 N N . ALA A 1 84 ? -1.496 -2.433 18.817 1.00 89.19 84 ALA A N 1
ATOM 620 C CA . ALA A 1 84 ? -0.721 -2.156 20.025 1.00 89.19 84 ALA A CA 1
ATOM 621 C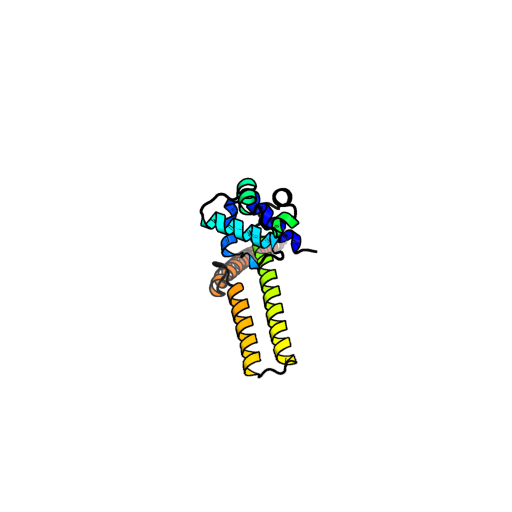 C . ALA A 1 84 ? 0.699 -1.613 19.754 1.00 89.19 84 ALA A C 1
ATOM 623 O O . ALA A 1 84 ? 1.332 -1.089 20.667 1.00 89.19 84 ALA A O 1
ATOM 624 N N . ASN A 1 85 ? 1.219 -1.748 18.530 1.00 80.19 85 ASN A N 1
ATOM 625 C CA . ASN A 1 85 ? 2.608 -1.446 18.179 1.00 80.19 85 ASN A CA 1
ATOM 626 C C . ASN A 1 85 ? 2.682 -0.393 17.063 1.00 80.19 85 ASN A C 1
ATOM 628 O O . ASN A 1 85 ? 3.047 -0.698 15.926 1.00 80.19 85 ASN A O 1
ATOM 632 N N . TYR A 1 86 ? 2.374 0.865 17.388 1.00 84.00 86 TYR A N 1
ATOM 633 C CA . TYR A 1 86 ? 2.543 1.992 16.468 1.00 84.00 86 TYR A CA 1
ATOM 634 C C . TYR A 1 86 ? 3.216 3.204 17.124 1.00 84.00 86 TYR A C 1
ATOM 636 O O . TYR A 1 86 ? 3.288 3.310 18.347 1.00 84.00 86 TYR A O 1
ATOM 644 N N . THR A 1 87 ? 3.728 4.112 16.288 1.00 78.25 87 THR A N 1
ATOM 645 C CA . THR A 1 87 ? 4.287 5.393 16.735 1.00 78.25 87 THR A CA 1
ATOM 646 C C . THR A 1 87 ? 3.339 6.509 16.292 1.00 78.25 87 THR A C 1
ATOM 648 O O . THR A 1 87 ? 3.266 6.779 15.086 1.00 78.25 87 THR A O 1
ATOM 651 N N . PRO A 1 88 ? 2.604 7.150 17.219 1.00 79.06 88 PRO A N 1
ATOM 652 C CA . PRO A 1 88 ? 1.705 8.251 16.888 1.00 79.06 88 PRO A CA 1
ATOM 653 C C . PRO A 1 88 ? 2.426 9.384 16.145 1.00 79.06 88 PRO A C 1
ATOM 655 O O . PRO A 1 88 ? 3.587 9.684 16.424 1.00 79.06 88 PRO A O 1
ATOM 658 N N . GLY A 1 89 ? 1.740 10.020 15.195 1.00 84.31 89 GLY A N 1
ATOM 659 C CA . GLY A 1 89 ? 2.241 11.196 14.470 1.00 84.31 89 GLY A CA 1
ATOM 660 C C . GLY A 1 89 ? 3.253 10.932 13.345 1.00 84.31 89 GLY A C 1
ATOM 661 O O . GLY A 1 89 ? 3.561 11.858 12.603 1.00 84.31 89 GLY A O 1
ATOM 662 N N . LEU A 1 90 ? 3.738 9.697 13.158 1.00 88.44 90 LEU A N 1
ATOM 663 C CA . LEU A 1 90 ? 4.718 9.359 12.105 1.00 88.44 90 LEU A CA 1
ATOM 664 C C . LEU A 1 90 ? 4.117 8.641 10.885 1.00 88.44 90 LEU A C 1
ATOM 666 O O . LEU A 1 90 ? 4.855 8.173 10.017 1.00 88.44 90 LEU A O 1
ATOM 670 N N . LEU A 1 91 ? 2.786 8.539 10.790 1.00 92.00 91 LEU A N 1
ATOM 671 C CA . LEU A 1 91 ? 2.110 7.772 9.737 1.00 92.00 91 LEU A CA 1
ATOM 672 C C . LEU A 1 91 ? 2.551 8.196 8.328 1.00 92.00 91 LEU A C 1
ATOM 674 O O . LEU A 1 91 ? 2.954 7.354 7.524 1.00 92.00 91 LEU A O 1
ATOM 678 N N . ARG A 1 92 ? 2.520 9.502 8.040 1.00 90.69 92 ARG A N 1
ATOM 679 C CA . ARG A 1 92 ? 2.879 10.035 6.719 1.00 90.69 92 ARG A CA 1
ATOM 680 C C . ARG A 1 92 ? 4.348 9.791 6.373 1.00 90.69 92 ARG A C 1
ATOM 682 O O . ARG A 1 92 ? 4.655 9.448 5.235 1.00 90.69 92 ARG A O 1
ATOM 689 N N . GLU A 1 93 ? 5.252 9.925 7.342 1.00 88.81 93 GLU A N 1
ATOM 690 C CA . GLU A 1 93 ? 6.680 9.649 7.138 1.00 88.81 93 GLU A CA 1
ATOM 691 C C . GLU A 1 93 ? 6.919 8.174 6.805 1.00 88.81 93 GLU A C 1
ATOM 693 O O . GLU A 1 93 ? 7.639 7.853 5.856 1.00 88.81 93 GLU A O 1
ATOM 698 N N . TYR A 1 94 ? 6.262 7.264 7.528 1.00 91.75 94 TYR A N 1
ATOM 699 C CA . TYR A 1 94 ? 6.334 5.839 7.230 1.00 91.75 94 TYR A CA 1
ATOM 700 C C . TYR A 1 94 ? 5.709 5.490 5.879 1.00 91.75 94 TYR A C 1
ATOM 702 O O . TYR A 1 94 ? 6.279 4.675 5.152 1.00 91.75 94 TYR A O 1
ATOM 710 N N . ALA A 1 95 ? 4.600 6.128 5.503 1.00 93.00 95 ALA A N 1
ATOM 711 C CA . ALA A 1 95 ? 3.984 5.949 4.193 1.00 93.00 95 ALA A CA 1
ATOM 712 C C . ALA A 1 95 ? 4.932 6.357 3.051 1.00 93.00 95 ALA A C 1
ATOM 714 O O . ALA A 1 95 ? 5.114 5.604 2.093 1.00 93.00 95 ALA A O 1
ATOM 715 N N . LEU A 1 96 ? 5.603 7.507 3.177 1.00 90.44 96 LEU A N 1
ATOM 716 C CA . LEU A 1 96 ? 6.601 7.962 2.206 1.00 90.44 96 LEU A CA 1
ATOM 717 C C . LEU A 1 96 ? 7.809 7.019 2.138 1.00 90.44 96 LEU A C 1
ATOM 719 O O . LEU A 1 96 ? 8.259 6.687 1.043 1.00 90.44 96 LEU A O 1
ATOM 723 N N . LEU A 1 97 ? 8.291 6.529 3.283 1.00 89.69 97 LEU A N 1
ATOM 724 C CA . LEU A 1 97 ? 9.387 5.559 3.337 1.00 89.69 97 LEU A CA 1
ATOM 725 C C . LEU A 1 97 ? 9.015 4.226 2.669 1.00 89.69 97 LEU A C 1
ATOM 727 O O . LEU A 1 97 ? 9.846 3.612 1.995 1.00 89.69 97 LEU A O 1
ATOM 731 N N . LEU A 1 98 ? 7.778 3.755 2.853 1.00 93.00 98 LEU A N 1
ATOM 732 C CA . LEU A 1 98 ? 7.280 2.554 2.184 1.00 93.00 98 LEU A CA 1
ATOM 733 C C . LEU A 1 98 ? 7.197 2.770 0.667 1.00 93.00 98 LEU A C 1
ATOM 735 O O . LEU A 1 98 ? 7.695 1.938 -0.093 1.00 93.00 98 LEU A O 1
ATOM 739 N N . LYS A 1 99 ? 6.660 3.917 0.229 1.00 92.31 99 LYS A N 1
ATOM 740 C CA . LYS A 1 99 ? 6.598 4.304 -1.186 1.00 92.31 99 LYS A CA 1
ATOM 741 C C . LYS A 1 99 ? 7.987 4.369 -1.823 1.00 92.31 99 LYS A C 1
ATOM 743 O O . LYS A 1 99 ? 8.191 3.795 -2.889 1.00 92.31 99 LYS A O 1
ATOM 748 N N . GLU A 1 100 ? 8.960 5.002 -1.170 1.00 89.88 100 GLU A N 1
ATOM 749 C CA . GLU A 1 100 ? 10.341 5.084 -1.662 1.00 89.88 100 GLU A CA 1
ATOM 750 C C . GLU A 1 100 ? 10.939 3.689 -1.898 1.00 89.88 100 GLU A C 1
ATOM 752 O O . GLU A 1 100 ? 11.493 3.406 -2.963 1.00 89.88 100 GLU A O 1
ATOM 757 N N . ARG A 1 101 ? 10.768 2.776 -0.936 1.00 89.62 101 ARG A N 1
ATOM 758 C CA . ARG A 1 101 ? 11.241 1.388 -1.056 1.00 89.62 101 ARG A CA 1
ATOM 759 C C . ARG A 1 101 ? 10.542 0.628 -2.169 1.00 89.62 101 ARG A C 1
ATOM 761 O O . ARG A 1 101 ? 11.188 -0.139 -2.885 1.00 89.62 101 ARG A O 1
ATOM 768 N N . TYR A 1 102 ? 9.240 0.835 -2.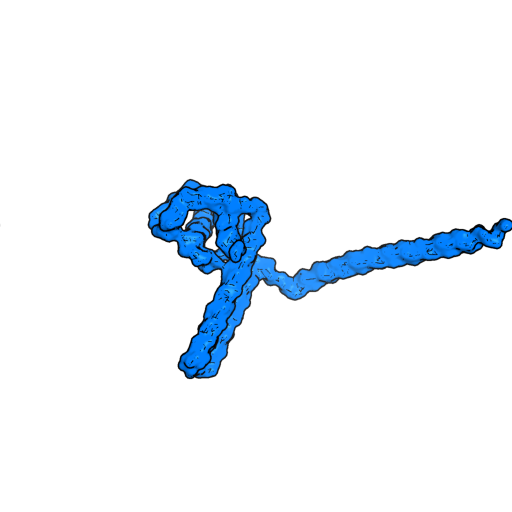325 1.00 92.94 102 TYR A N 1
ATOM 769 C CA . TYR A 1 102 ? 8.488 0.233 -3.412 1.00 92.94 102 TYR A CA 1
ATOM 770 C C . TYR A 1 102 ? 9.016 0.692 -4.777 1.00 92.94 102 TYR A C 1
ATOM 772 O O . TYR A 1 102 ? 9.285 -0.141 -5.644 1.00 92.94 102 TYR A O 1
ATOM 780 N N . VAL A 1 103 ? 9.274 1.992 -4.942 1.00 91.50 103 VAL A N 1
ATOM 781 C CA . VAL A 1 103 ? 9.864 2.549 -6.170 1.00 91.50 103 VAL A CA 1
ATOM 782 C C . VAL A 1 103 ? 11.249 1.957 -6.442 1.00 91.50 103 VAL A C 1
ATOM 784 O O . VAL A 1 103 ? 11.526 1.540 -7.567 1.00 91.50 103 VAL A O 1
ATOM 787 N N . GLN A 1 104 ? 12.104 1.833 -5.421 1.00 91.44 104 GLN A N 1
ATOM 788 C CA . GLN A 1 104 ? 13.415 1.182 -5.552 1.00 91.44 104 GLN A CA 1
ATOM 789 C C . GLN A 1 104 ? 13.288 -0.278 -6.014 1.00 91.44 104 GLN A C 1
ATOM 791 O O . GLN A 1 104 ? 14.026 -0.722 -6.898 1.00 91.44 104 GLN A O 1
ATOM 796 N N . LYS A 1 105 ? 12.324 -1.027 -5.463 1.00 92.81 105 LYS A N 1
ATOM 797 C CA . LYS A 1 105 ? 12.037 -2.406 -5.878 1.00 92.81 105 LYS A CA 1
ATOM 798 C C . LYS A 1 105 ? 11.589 -2.467 -7.340 1.00 92.81 105 LYS A C 1
ATOM 800 O O . LYS A 1 105 ? 12.095 -3.303 -8.085 1.00 92.81 105 LYS A O 1
ATOM 805 N N . LYS A 1 106 ? 10.708 -1.562 -7.774 1.00 94.19 106 LYS A N 1
ATOM 806 C CA . LYS A 1 106 ? 10.263 -1.476 -9.173 1.00 94.19 106 LYS A CA 1
ATOM 807 C C . LYS A 1 106 ? 11.393 -1.133 -10.132 1.00 94.19 106 LYS A C 1
ATOM 809 O O . LYS A 1 106 ? 11.535 -1.799 -11.153 1.00 94.19 106 LYS A O 1
ATOM 814 N N . ALA A 1 107 ? 12.257 -0.188 -9.776 1.00 93.62 107 ALA A N 1
ATOM 815 C CA . ALA A 1 107 ? 13.447 0.116 -10.566 1.00 93.62 107 ALA A CA 1
ATOM 816 C C . ALA A 1 107 ? 14.355 -1.118 -10.735 1.00 93.62 107 ALA A C 1
ATOM 818 O O . ALA A 1 107 ? 14.819 -1.404 -11.839 1.00 93.62 107 ALA A O 1
ATOM 819 N N . LEU A 1 108 ? 14.555 -1.900 -9.667 1.00 94.69 108 LEU A N 1
ATOM 820 C CA . LEU A 1 108 ? 15.323 -3.145 -9.731 1.00 94.69 108 LEU A CA 1
ATOM 821 C C . LEU A 1 108 ? 14.645 -4.218 -10.600 1.00 94.69 108 LEU A C 1
ATOM 823 O O . LEU A 1 108 ? 15.331 -4.945 -11.319 1.00 94.69 108 LEU A O 1
ATOM 827 N N . GLU A 1 109 ? 13.317 -4.339 -10.543 1.00 95.00 109 GLU A N 1
ATOM 828 C CA . GLU A 1 109 ? 12.547 -5.258 -11.394 1.00 95.00 109 GLU A CA 1
ATOM 829 C C . GLU A 1 109 ? 12.751 -4.942 -12.884 1.00 95.00 109 GLU A C 1
ATOM 831 O O . GLU A 1 109 ? 13.080 -5.853 -13.650 1.00 95.00 109 GLU A O 1
ATOM 836 N N . TYR A 1 110 ? 12.670 -3.665 -13.273 1.00 95.44 110 TYR A N 1
ATOM 837 C CA . TYR A 1 110 ? 12.926 -3.229 -14.650 1.00 95.44 110 TYR A CA 1
ATOM 838 C C . TYR A 1 110 ? 14.385 -3.413 -15.065 1.00 95.44 110 TYR A C 1
ATOM 840 O O . TYR A 1 110 ? 14.655 -3.900 -16.161 1.00 95.44 110 TYR A O 1
ATOM 848 N N . ALA A 1 111 ? 15.345 -3.114 -14.185 1.00 95.88 111 ALA A N 1
ATOM 849 C CA . ALA A 1 111 ? 16.760 -3.357 -14.469 1.00 95.88 111 ALA A CA 1
ATOM 850 C C . ALA A 1 111 ? 17.032 -4.844 -14.767 1.00 95.88 111 ALA A C 1
ATOM 852 O O . ALA A 1 111 ? 17.764 -5.176 -15.700 1.00 95.88 111 ALA A O 1
ATOM 853 N N . ARG A 1 112 ? 16.390 -5.753 -14.022 1.00 97.50 112 ARG A N 1
ATOM 854 C CA . ARG A 1 112 ? 16.464 -7.200 -14.277 1.00 97.50 112 ARG A CA 1
ATOM 855 C C . ARG A 1 112 ? 15.780 -7.603 -15.580 1.00 97.50 112 ARG A C 1
ATOM 857 O O . ARG A 1 112 ? 16.215 -8.559 -16.212 1.00 97.50 112 ARG A O 1
ATOM 864 N N . GLU A 1 113 ? 14.714 -6.920 -15.980 1.00 97.06 113 GLU A N 1
ATOM 865 C CA . GLU A 1 113 ? 14.052 -7.157 -17.266 1.00 97.06 113 GLU A CA 1
ATOM 866 C C . GLU A 1 113 ? 14.947 -6.762 -18.443 1.00 97.06 113 GLU A C 1
ATOM 868 O O . GLU A 1 113 ? 15.115 -7.554 -19.368 1.00 97.06 113 GLU A O 1
ATOM 873 N N . VAL A 1 114 ? 15.603 -5.602 -18.359 1.00 96.94 114 VAL A N 1
ATOM 874 C CA . VAL A 1 114 ? 16.614 -5.171 -19.335 1.00 96.94 114 VAL A CA 1
ATOM 875 C C . VAL A 1 114 ? 17.762 -6.176 -19.394 1.00 96.94 114 VAL A C 1
ATOM 877 O O . VAL A 1 114 ? 18.148 -6.602 -20.479 1.00 96.94 114 VAL A O 1
ATOM 880 N N . GLN A 1 115 ? 18.277 -6.607 -18.239 1.00 97.50 115 GLN A N 1
ATOM 881 C CA . GLN A 1 115 ? 19.335 -7.614 -18.181 1.00 97.50 115 GLN A CA 1
ATOM 882 C C . GLN A 1 115 ? 18.920 -8.914 -18.885 1.00 97.50 115 GLN A C 1
ATOM 884 O O . GLN A 1 115 ? 19.690 -9.430 -19.691 1.00 97.50 115 GLN A O 1
ATOM 889 N N . ARG A 1 116 ? 17.713 -9.431 -18.609 1.00 97.75 116 ARG A N 1
ATOM 890 C CA . ARG A 1 116 ? 17.188 -10.629 -19.283 1.00 97.75 116 ARG A CA 1
ATOM 891 C C . ARG A 1 116 ? 17.101 -10.425 -20.791 1.00 97.75 116 ARG A C 1
ATOM 893 O O . ARG A 1 116 ? 17.610 -11.251 -21.531 1.00 97.75 116 ARG A O 1
ATOM 900 N N . ALA A 1 117 ? 16.564 -9.292 -21.240 1.00 97.00 117 ALA A N 1
ATOM 901 C CA . ALA A 1 117 ? 16.452 -8.980 -22.662 1.00 97.00 117 ALA A CA 1
ATOM 902 C C . ALA A 1 117 ? 17.808 -8.993 -23.391 1.00 97.00 117 ALA A C 1
ATOM 904 O O . ALA A 1 117 ? 17.892 -9.474 -24.519 1.00 97.00 117 ALA A O 1
ATOM 905 N N . VAL A 1 118 ? 18.866 -8.496 -22.741 1.00 96.88 118 VAL A N 1
ATOM 906 C CA . VAL A 1 118 ? 20.237 -8.530 -23.275 1.00 96.88 118 VAL A CA 1
ATOM 907 C C . VAL A 1 118 ? 20.782 -9.958 -23.314 1.00 96.88 118 VAL A C 1
ATOM 909 O O . VAL A 1 118 ? 21.327 -10.371 -24.334 1.00 96.88 118 VAL A O 1
ATOM 912 N N . VAL A 1 119 ? 20.639 -10.711 -22.220 1.00 97.38 119 VAL A N 1
ATOM 913 C CA . VAL A 1 119 ? 21.130 -12.098 -22.114 1.00 97.38 119 VAL A CA 1
ATOM 914 C C . VAL A 1 119 ? 20.438 -13.016 -23.122 1.00 97.38 119 VAL A C 1
ATOM 916 O O . VAL A 1 119 ? 21.097 -13.845 -23.743 1.00 97.38 119 VAL A O 1
ATOM 919 N N . ASP A 1 120 ? 19.140 -12.820 -23.335 1.00 97.56 120 ASP A N 1
ATOM 920 C CA . ASP A 1 120 ? 18.329 -13.589 -24.280 1.00 97.56 120 ASP A CA 1
ATOM 921 C C . ASP A 1 120 ? 18.559 -13.159 -25.745 1.00 97.56 120 ASP A C 1
ATOM 923 O O . ASP A 1 120 ? 17.972 -13.734 -26.662 1.00 97.56 120 ASP A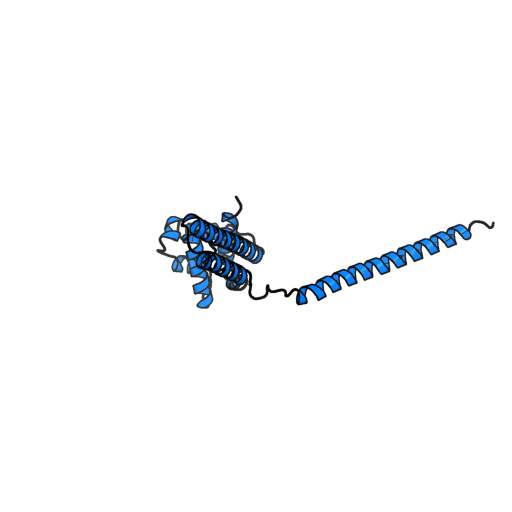 O 1
ATOM 927 N N . GLY A 1 121 ? 19.400 -12.145 -25.988 1.00 96.00 121 GLY A N 1
ATOM 928 C CA . GLY A 1 121 ? 19.748 -11.674 -27.329 1.00 96.00 121 GLY A CA 1
ATOM 929 C C . GLY A 1 121 ? 18.595 -10.991 -28.069 1.00 96.00 121 GLY A C 1
ATOM 930 O O . GLY A 1 121 ? 18.515 -11.079 -29.296 1.00 96.00 121 GLY A O 1
ATOM 931 N N . LEU A 1 122 ? 17.678 -10.329 -27.353 1.00 96.06 122 LEU A N 1
ATOM 932 C CA . LEU A 1 122 ? 16.586 -9.584 -27.980 1.00 96.06 122 LEU A CA 1
ATOM 933 C C . LEU A 1 122 ? 17.110 -8.398 -28.808 1.00 96.06 122 LEU A C 1
ATOM 935 O O . LEU A 1 122 ? 18.164 -7.827 -28.531 1.00 96.06 122 LEU A O 1
ATOM 939 N N . GLY A 1 123 ? 16.329 -8.000 -29.817 1.00 96.75 123 GLY A N 1
ATOM 940 C CA . GLY A 1 123 ? 16.624 -6.831 -30.646 1.00 96.75 123 GLY A CA 1
ATOM 941 C C . GLY A 1 123 ? 16.749 -5.536 -29.834 1.00 96.75 123 GLY A C 1
ATOM 942 O O . GLY A 1 123 ? 16.064 -5.341 -28.824 1.00 96.75 123 GLY A O 1
ATOM 943 N N . VAL A 1 124 ? 17.624 -4.635 -30.294 1.00 95.81 124 VAL A N 1
ATOM 944 C CA . VAL A 1 124 ? 17.916 -3.347 -29.636 1.00 95.81 124 VAL A CA 1
ATOM 945 C C . VAL A 1 124 ? 16.652 -2.499 -29.459 1.00 95.81 124 VAL A C 1
ATOM 947 O O . VAL A 1 124 ? 16.483 -1.850 -28.429 1.00 95.81 124 VAL A O 1
ATOM 950 N N . ASP A 1 125 ? 15.729 -2.554 -30.418 1.00 96.56 125 ASP A N 1
ATOM 951 C CA . ASP A 1 125 ? 14.416 -1.907 -30.369 1.00 96.56 125 ASP A CA 1
ATOM 952 C C . ASP A 1 125 ? 13.596 -2.339 -29.141 1.00 96.56 125 ASP A C 1
ATOM 954 O O . ASP A 1 125 ? 13.031 -1.501 -28.431 1.00 96.56 125 ASP A O 1
ATOM 958 N N . LYS A 1 126 ? 13.587 -3.641 -28.830 1.00 95.56 126 LYS A N 1
ATOM 959 C CA . LYS A 1 126 ? 12.882 -4.185 -27.662 1.00 95.56 126 LYS A CA 1
ATOM 960 C C . LYS A 1 126 ? 13.549 -3.771 -26.360 1.00 95.56 126 LYS A C 1
ATOM 962 O O . LYS A 1 126 ? 12.852 -3.387 -25.424 1.00 95.56 126 LYS A O 1
ATOM 967 N N . ILE A 1 127 ? 14.880 -3.815 -26.306 1.00 96.12 127 ILE A N 1
ATOM 968 C CA . ILE A 1 127 ? 15.646 -3.409 -25.120 1.00 96.12 127 ILE A CA 1
ATOM 969 C C . ILE A 1 127 ? 15.359 -1.939 -24.786 1.00 96.12 127 ILE A C 1
ATOM 971 O O . ILE A 1 127 ? 15.005 -1.627 -23.650 1.00 96.12 127 ILE A O 1
ATOM 975 N N . VAL A 1 128 ? 15.428 -1.044 -25.778 1.00 96.06 128 VAL A N 1
ATOM 976 C CA . VAL A 1 128 ? 15.115 0.385 -25.600 1.00 96.06 128 VAL A CA 1
ATOM 977 C C . VAL A 1 128 ? 13.663 0.586 -25.159 1.00 96.06 128 VAL A C 1
ATOM 979 O O . VAL A 1 128 ? 13.396 1.404 -24.281 1.00 96.06 128 VAL A O 1
ATOM 982 N N . SER A 1 129 ? 12.719 -0.189 -25.703 1.00 96.19 129 SER A N 1
ATOM 983 C CA . SER A 1 129 ? 11.319 -0.135 -25.268 1.00 96.19 129 SER A CA 1
ATOM 984 C C . SER A 1 129 ? 11.150 -0.480 -23.783 1.00 96.19 129 SER A C 1
ATOM 986 O O . SER A 1 129 ? 10.419 0.222 -23.085 1.00 96.19 129 SER A O 1
ATOM 988 N N . ILE A 1 130 ? 11.832 -1.518 -23.285 1.00 94.81 130 ILE A N 1
ATOM 989 C CA . ILE A 1 130 ? 11.787 -1.913 -21.865 1.00 94.81 130 ILE A CA 1
ATOM 990 C C . ILE A 1 130 ? 12.377 -0.807 -20.983 1.00 94.81 130 ILE A C 1
ATOM 992 O O . ILE A 1 130 ? 11.773 -0.449 -19.973 1.00 94.81 130 ILE A O 1
ATOM 996 N N . VAL A 1 131 ? 13.512 -0.222 -21.384 1.00 95.12 131 VAL A N 1
ATOM 997 C CA . VAL A 1 131 ? 14.140 0.895 -20.658 1.00 95.12 131 VAL A CA 1
ATOM 998 C C . VAL A 1 131 ? 13.181 2.079 -20.537 1.00 95.12 131 VAL A C 1
ATOM 1000 O O . VAL A 1 131 ? 12.961 2.564 -19.429 1.00 95.12 131 VAL A O 1
ATOM 1003 N N . ASN A 1 132 ? 12.573 2.512 -21.645 1.00 94.25 132 ASN A N 1
ATOM 1004 C CA . ASN A 1 132 ? 11.654 3.653 -21.645 1.00 94.25 132 ASN A CA 1
ATOM 1005 C C . ASN A 1 132 ? 10.418 3.379 -20.780 1.00 94.25 132 ASN A C 1
ATOM 1007 O O . ASN A 1 132 ? 10.075 4.192 -19.928 1.00 94.25 132 ASN A O 1
ATOM 1011 N N . LYS A 1 133 ? 9.805 2.195 -20.920 1.00 93.44 133 LYS A N 1
ATOM 1012 C CA . LYS A 1 133 ? 8.666 1.784 -20.082 1.00 93.44 133 LYS A CA 1
ATOM 1013 C C . LYS A 1 133 ? 9.014 1.799 -18.595 1.00 93.44 133 LYS A C 1
ATOM 1015 O O . LYS A 1 133 ? 8.227 2.294 -17.793 1.00 93.44 133 LYS A O 1
ATOM 1020 N N . GLY A 1 134 ? 10.180 1.267 -18.232 1.00 91.19 134 GLY A N 1
ATOM 1021 C CA . GLY A 1 134 ? 10.648 1.257 -16.850 1.00 91.19 134 GLY A CA 1
ATOM 1022 C C . GLY A 1 134 ? 10.878 2.666 -16.303 1.00 91.19 134 GLY A C 1
ATOM 1023 O O . GLY A 1 134 ? 10.431 2.972 -15.198 1.00 91.19 134 GLY A O 1
ATOM 1024 N N . ALA A 1 135 ? 11.519 3.539 -17.087 1.00 90.00 135 ALA A N 1
ATOM 1025 C CA . ALA A 1 135 ? 11.764 4.931 -16.715 1.00 90.00 135 ALA A CA 1
ATOM 1026 C C . ALA A 1 135 ? 10.456 5.711 -16.510 1.00 90.00 135 ALA A C 1
ATOM 1028 O O . ALA A 1 135 ? 10.281 6.356 -15.475 1.00 90.00 135 ALA A O 1
ATOM 1029 N N . ASP A 1 136 ? 9.515 5.595 -17.447 1.00 90.00 136 ASP A N 1
ATOM 1030 C CA . ASP A 1 136 ? 8.211 6.254 -17.364 1.00 90.00 136 ASP A CA 1
ATOM 1031 C C . ASP A 1 136 ? 7.405 5.751 -16.161 1.00 90.00 136 ASP A C 1
ATOM 1033 O O . ASP A 1 136 ? 6.834 6.546 -15.413 1.00 90.00 136 ASP A O 1
ATOM 1037 N N . ALA A 1 137 ? 7.398 4.437 -15.917 1.00 88.44 137 ALA A N 1
ATOM 1038 C CA . ALA A 1 137 ? 6.702 3.852 -14.776 1.00 88.44 137 ALA A CA 1
ATOM 1039 C C . ALA A 1 137 ? 7.262 4.357 -13.438 1.00 88.44 137 ALA A C 1
ATOM 1041 O O . ALA A 1 137 ? 6.492 4.763 -12.568 1.00 88.44 137 ALA A O 1
ATOM 1042 N N . VAL A 1 138 ? 8.589 4.370 -13.277 1.00 88.62 138 VAL A N 1
ATOM 1043 C CA . VAL A 1 138 ? 9.249 4.878 -12.063 1.00 88.62 138 VAL A CA 1
ATOM 1044 C C . VAL A 1 138 ? 8.965 6.369 -11.866 1.00 88.62 138 VAL A C 1
ATOM 1046 O O . VAL A 1 138 ? 8.604 6.775 -10.761 1.00 88.62 138 VAL A O 1
ATOM 1049 N N . ASN A 1 139 ? 9.053 7.176 -12.927 1.00 85.00 139 ASN A N 1
ATOM 1050 C CA . ASN A 1 139 ? 8.752 8.608 -12.868 1.00 85.00 139 ASN A CA 1
ATOM 1051 C C . ASN A 1 139 ? 7.310 8.873 -12.424 1.00 85.00 139 ASN A C 1
ATOM 1053 O O . ASN A 1 139 ? 7.080 9.691 -11.535 1.00 85.00 139 ASN A O 1
ATOM 1057 N N . ASN A 1 140 ? 6.345 8.145 -12.987 1.00 85.00 140 ASN A N 1
ATOM 1058 C CA . ASN A 1 140 ? 4.935 8.304 -12.639 1.00 85.00 140 ASN A CA 1
ATOM 1059 C C . ASN A 1 140 ? 4.647 7.918 -11.182 1.00 85.00 140 ASN A C 1
ATOM 1061 O O . ASN A 1 140 ? 3.821 8.556 -10.536 1.00 85.00 140 ASN A O 1
ATOM 1065 N N . MET A 1 141 ? 5.353 6.927 -10.629 1.00 84.62 141 MET A N 1
ATOM 1066 C CA . MET A 1 141 ? 5.211 6.553 -9.217 1.00 84.62 141 MET A CA 1
ATOM 1067 C C . MET A 1 141 ? 5.748 7.627 -8.266 1.00 84.62 141 MET A C 1
ATOM 1069 O O . MET A 1 141 ? 5.231 7.765 -7.160 1.00 84.62 141 MET A O 1
ATOM 1073 N N . LEU A 1 142 ? 6.763 8.398 -8.667 1.00 74.12 142 LEU A N 1
ATOM 1074 C CA . LEU A 1 142 ? 7.319 9.486 -7.853 1.00 74.12 142 LEU A CA 1
ATOM 1075 C C . LEU A 1 142 ? 6.399 10.708 -7.776 1.00 74.12 142 LEU A C 1
ATOM 1077 O O . LEU A 1 142 ? 6.529 11.512 -6.852 1.00 74.12 142 LEU A O 1
ATOM 1081 N N . ILE A 1 143 ? 5.431 10.824 -8.685 1.00 67.75 143 ILE A N 1
ATOM 1082 C CA . ILE A 1 143 ? 4.373 11.821 -8.573 1.00 67.75 143 ILE A CA 1
ATOM 1083 C C . ILE A 1 143 ? 3.514 11.437 -7.360 1.00 67.75 143 ILE A C 1
ATOM 1085 O O . ILE A 1 143 ? 2.801 10.435 -7.344 1.00 67.75 143 ILE A O 1
ATOM 1089 N N . VAL A 1 144 ? 3.623 12.211 -6.284 1.00 59.12 144 VAL A N 1
ATOM 1090 C CA . VAL A 1 144 ? 2.620 12.239 -5.213 1.00 59.12 144 VAL A CA 1
ATOM 1091 C C . VAL A 1 144 ? 1.701 13.405 -5.555 1.00 59.12 144 VAL A C 1
ATOM 1093 O O . VAL A 1 144 ? 2.202 14.486 -5.890 1.00 59.12 144 VAL A O 1
ATOM 1096 N N . ALA A 1 145 ? 0.383 13.223 -5.473 1.00 48.28 145 ALA A N 1
ATOM 1097 C CA . ALA A 1 145 ? -0.542 14.348 -5.526 1.00 48.28 145 ALA A CA 1
ATOM 1098 C C . ALA A 1 145 ? -0.103 15.386 -4.469 1.00 48.28 145 ALA A C 1
ATOM 1100 O O . ALA A 1 145 ? -0.044 15.099 -3.281 1.00 48.28 145 ALA A O 1
ATOM 1101 N N . GLY A 1 146 ? 0.344 16.564 -4.915 1.00 46.03 146 GLY A N 1
ATOM 1102 C CA . GLY A 1 146 ? 0.882 17.613 -4.037 1.00 46.03 146 GLY A CA 1
ATOM 1103 C C . GLY A 1 146 ? 2.394 17.595 -3.738 1.00 46.03 146 GLY A C 1
ATOM 1104 O O . GLY A 1 146 ? 2.868 18.555 -3.136 1.00 46.03 146 GLY A O 1
ATOM 1105 N N . ALA A 1 147 ? 3.183 16.600 -4.181 1.00 46.00 147 ALA A N 1
ATOM 1106 C CA . ALA A 1 147 ? 4.654 16.609 -4.028 1.00 46.00 147 ALA A CA 1
ATOM 1107 C C . ALA A 1 147 ? 5.441 16.846 -5.325 1.00 46.00 147 ALA A C 1
ATOM 1109 O O . ALA A 1 147 ? 6.669 16.769 -5.318 1.00 46.00 147 ALA A O 1
ATOM 1110 N N . THR A 1 148 ? 4.787 17.263 -6.411 1.00 38.84 148 THR A N 1
ATOM 1111 C CA . THR A 1 148 ? 5.488 18.074 -7.411 1.00 38.84 148 THR A CA 1
ATOM 1112 C C . THR A 1 148 ? 5.660 19.472 -6.827 1.00 38.84 148 THR A C 1
ATOM 1114 O O . THR A 1 148 ? 4.968 20.415 -7.210 1.00 38.84 148 THR A O 1
ATOM 1117 N N . ARG A 1 149 ? 6.602 19.650 -5.894 1.00 41.62 149 ARG A N 1
ATOM 1118 C CA . ARG A 1 149 ? 7.207 20.975 -5.772 1.00 41.62 149 ARG A CA 1
ATOM 1119 C C . ARG A 1 149 ? 7.992 21.168 -7.057 1.00 41.62 149 ARG A C 1
ATOM 1121 O O . ARG A 1 149 ? 9.096 20.657 -7.211 1.00 41.62 149 ARG A O 1
ATOM 1128 N N . SER A 1 150 ? 7.361 21.824 -8.028 1.00 39.94 150 SER A N 1
ATOM 1129 C CA . SER A 1 150 ? 8.054 22.330 -9.205 1.00 39.94 150 SER A CA 1
ATOM 1130 C C . SER A 1 150 ? 9.339 23.013 -8.734 1.00 39.94 150 SER A C 1
ATOM 1132 O O . SER A 1 150 ? 9.326 23.705 -7.719 1.00 39.94 150 SER A O 1
ATOM 1134 N N . VAL A 1 151 ? 10.445 22.897 -9.471 1.00 46.62 151 VAL A N 1
ATOM 1135 C CA . VAL A 1 151 ? 11.651 23.710 -9.204 1.00 46.62 151 VAL A CA 1
ATOM 1136 C C . VAL A 1 151 ? 11.278 25.197 -9.046 1.00 46.62 151 VAL A C 1
ATOM 1138 O O . VAL A 1 151 ? 11.853 25.915 -8.233 1.00 46.62 151 VAL A O 1
ATOM 1141 N N . LYS A 1 152 ? 10.208 25.631 -9.724 1.00 42.25 152 LYS A N 1
ATOM 1142 C CA . LYS A 1 152 ? 9.616 26.965 -9.624 1.00 42.25 152 LYS A CA 1
ATOM 1143 C C . LYS A 1 152 ? 9.001 27.305 -8.256 1.00 42.25 152 LYS A C 1
ATOM 1145 O O . LYS A 1 152 ? 8.963 28.478 -7.916 1.00 42.25 152 LYS A O 1
ATOM 1150 N N . SER A 1 153 ? 8.531 26.329 -7.476 1.00 38.88 153 SER A N 1
ATOM 1151 C CA . SER A 1 153 ? 7.999 26.537 -6.118 1.00 38.88 153 SER A CA 1
ATOM 1152 C C . SER A 1 153 ? 9.067 26.446 -5.026 1.00 38.88 153 SER A C 1
ATOM 1154 O O . SER A 1 153 ? 8.805 26.839 -3.898 1.00 38.88 153 SER A O 1
ATOM 1156 N N . ILE A 1 154 ? 10.258 25.932 -5.345 1.00 52.12 154 ILE A N 1
ATOM 1157 C CA . ILE A 1 154 ? 11.404 25.870 -4.423 1.00 52.12 154 ILE A CA 1
ATOM 1158 C C . ILE A 1 154 ? 12.179 27.194 -4.442 1.00 52.12 154 ILE A C 1
ATOM 1160 O O . ILE A 1 154 ? 12.685 27.628 -3.411 1.00 52.12 154 ILE A O 1
ATOM 1164 N N . ILE A 1 155 ? 12.237 27.866 -5.598 1.00 62.31 155 ILE A N 1
ATOM 1165 C CA . ILE A 1 155 ? 12.948 29.143 -5.760 1.00 62.31 155 ILE A CA 1
ATOM 1166 C C . ILE A 1 155 ? 12.470 30.223 -4.771 1.00 62.31 155 ILE A C 1
ATOM 1168 O O . ILE A 1 155 ? 13.339 30.821 -4.147 1.00 62.31 155 ILE A O 1
ATOM 1172 N N . PRO A 1 156 ? 11.160 30.461 -4.554 1.00 65.94 156 PRO A N 1
ATOM 1173 C CA . PRO A 1 156 ? 10.706 31.471 -3.599 1.00 65.94 156 PRO A CA 1
ATOM 1174 C C . PRO A 1 156 ? 11.113 31.150 -2.160 1.00 65.94 156 PRO A C 1
ATOM 1176 O O . PRO A 1 156 ? 11.606 32.022 -1.467 1.00 65.94 156 PRO A O 1
ATOM 1179 N N . GLU A 1 157 ? 10.994 29.890 -1.737 1.00 55.16 157 GLU A N 1
ATOM 1180 C CA . GLU A 1 157 ? 11.298 29.459 -0.364 1.00 55.16 157 GLU A CA 1
ATOM 1181 C C . GLU A 1 157 ? 12.816 29.458 -0.084 1.00 55.16 157 GLU A C 1
ATOM 1183 O O . GLU A 1 157 ? 13.270 29.771 1.017 1.00 55.16 157 GLU A O 1
ATOM 1188 N N . VAL A 1 158 ? 13.633 29.132 -1.093 1.00 60.53 158 VAL A N 1
ATOM 1189 C CA . VAL A 1 158 ? 15.097 29.253 -1.021 1.00 60.53 158 VAL A CA 1
ATOM 1190 C C . VAL A 1 158 ? 15.525 30.720 -1.061 1.00 60.53 158 VAL A C 1
ATOM 1192 O O . VAL A 1 158 ? 16.437 31.084 -0.322 1.00 60.53 158 VAL A O 1
ATOM 1195 N N . LEU A 1 159 ? 14.875 31.563 -1.871 1.00 63.72 159 LEU A N 1
ATOM 1196 C CA . LEU A 1 159 ? 15.120 33.008 -1.895 1.00 63.72 159 LEU A CA 1
ATOM 1197 C C . LEU A 1 159 ? 14.746 33.653 -0.564 1.00 63.72 159 LEU A C 1
ATOM 1199 O O . LEU A 1 159 ? 15.565 34.376 -0.022 1.00 63.72 159 LEU A O 1
ATOM 1203 N N . GLU A 1 160 ? 13.599 33.317 0.017 1.00 73.50 160 GLU A N 1
ATOM 1204 C CA . GLU A 1 160 ? 13.159 33.826 1.319 1.00 73.50 160 GLU A CA 1
ATOM 1205 C C . GLU A 1 160 ? 14.144 33.429 2.431 1.00 73.50 160 GLU A C 1
ATOM 1207 O O . GLU A 1 160 ? 14.576 34.265 3.221 1.00 73.50 160 GLU A O 1
ATOM 1212 N N . ARG A 1 161 ? 14.640 32.182 2.423 1.00 60.34 161 ARG A N 1
ATOM 1213 C CA . ARG A 1 161 ? 15.708 31.742 3.343 1.00 60.34 161 ARG A CA 1
ATOM 1214 C C . ARG A 1 161 ? 17.051 32.433 3.093 1.00 60.34 161 ARG A C 1
ATOM 1216 O O . ARG A 1 161 ? 17.828 32.600 4.035 1.00 60.34 161 ARG A O 1
ATOM 1223 N N . LEU A 1 162 ? 17.378 32.786 1.848 1.00 64.56 162 LEU A N 1
ATOM 1224 C CA . LEU A 1 162 ? 18.581 33.560 1.522 1.00 64.56 162 LEU A CA 1
ATOM 1225 C C . LEU A 1 162 ? 18.425 35.023 1.942 1.00 64.56 162 LEU A C 1
ATOM 1227 O O . LEU A 1 162 ? 19.373 35.583 2.485 1.00 64.56 162 LEU A O 1
ATOM 1231 N N . GLU A 1 163 ? 17.246 35.611 1.766 1.00 68.38 163 GLU A N 1
ATOM 1232 C CA . GLU A 1 163 ? 16.902 36.965 2.192 1.00 68.38 163 GLU A CA 1
ATOM 1233 C C . GLU A 1 163 ? 16.914 37.082 3.715 1.00 68.38 163 GLU A C 1
ATOM 1235 O O . GLU A 1 163 ? 17.552 37.993 4.235 1.00 68.38 163 GLU A O 1
ATOM 1240 N N . GLU A 1 164 ? 16.342 36.127 4.452 1.00 71.31 164 GLU A N 1
ATOM 1241 C CA . GLU A 1 164 ? 16.445 36.071 5.915 1.00 71.31 164 GLU A CA 1
ATOM 1242 C C . GLU A 1 164 ? 17.903 35.970 6.377 1.00 71.31 164 GLU A C 1
ATOM 1244 O O . GLU A 1 164 ? 18.337 36.707 7.266 1.00 71.31 164 GLU A O 1
ATOM 1249 N N . ARG A 1 165 ? 18.702 35.094 5.753 1.00 61.19 165 ARG A N 1
ATOM 1250 C CA . ARG A 1 165 ? 20.132 34.950 6.077 1.00 61.19 165 ARG A CA 1
ATOM 1251 C C . ARG A 1 165 ? 20.929 36.202 5.733 1.00 61.19 165 ARG A C 1
ATOM 1253 O O . ARG A 1 165 ? 21.809 36.579 6.503 1.00 61.19 165 ARG A O 1
ATOM 1260 N N . MET A 1 166 ? 20.623 36.860 4.618 1.00 63.09 166 MET A N 1
ATOM 1261 C CA . MET A 1 166 ? 21.237 38.125 4.220 1.00 63.09 166 MET A CA 1
ATOM 1262 C C . MET A 1 166 ? 20.812 39.278 5.128 1.00 63.09 166 MET A C 1
ATOM 1264 O O . MET A 1 166 ? 21.650 40.097 5.487 1.00 63.09 166 MET A O 1
ATOM 1268 N N . PHE A 1 167 ? 19.559 39.317 5.571 1.00 65.56 167 PHE A N 1
ATOM 1269 C CA . PHE A 1 167 ? 19.044 40.309 6.510 1.00 65.56 167 PHE A CA 1
ATOM 1270 C C . PHE A 1 167 ? 19.690 40.159 7.893 1.00 65.56 167 PHE A C 1
ATOM 1272 O O . PHE A 1 167 ? 20.132 41.143 8.493 1.00 65.56 167 PHE A O 1
ATOM 1279 N N . ILE A 1 168 ? 19.837 38.920 8.374 1.00 65.50 168 ILE A N 1
ATOM 1280 C CA . ILE A 1 168 ? 20.569 38.600 9.607 1.00 65.50 168 ILE A CA 1
ATOM 1281 C C . ILE A 1 168 ? 22.059 38.939 9.451 1.00 65.50 168 ILE A C 1
ATOM 1283 O O . ILE A 1 168 ? 22.642 39.543 10.352 1.00 65.50 168 ILE A O 1
ATOM 1287 N N . ALA A 1 169 ? 22.675 38.634 8.304 1.00 63.19 169 ALA A N 1
ATOM 1288 C CA . ALA A 1 169 ? 24.07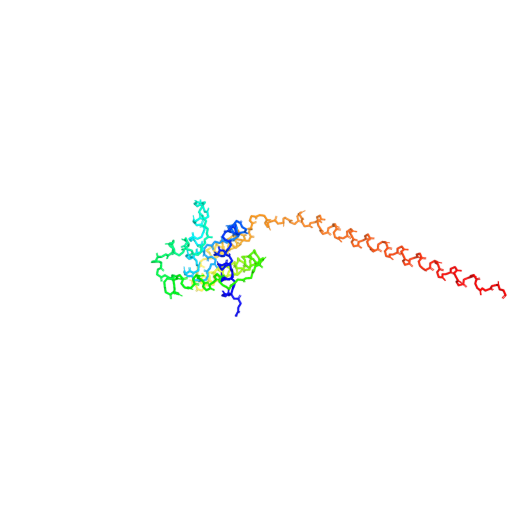1 38.975 8.022 1.00 63.19 169 ALA A CA 1
ATOM 1289 C C . ALA A 1 169 ? 24.304 40.492 7.900 1.00 63.19 169 ALA A C 1
ATOM 1291 O O . ALA A 1 169 ? 25.330 40.987 8.361 1.00 63.19 169 ALA A O 1
ATOM 1292 N N . GLN A 1 170 ? 23.354 41.254 7.353 1.00 59.59 170 GLN A N 1
ATOM 1293 C CA . GLN A 1 170 ? 23.434 42.711 7.227 1.00 59.59 170 GLN A CA 1
ATOM 1294 C C . GLN A 1 170 ? 23.237 43.404 8.582 1.00 59.59 170 GLN A C 1
ATOM 1296 O O . GLN A 1 170 ? 23.992 44.319 8.910 1.00 59.59 170 GLN A O 1
ATOM 1301 N N . LYS A 1 171 ? 22.316 42.917 9.430 1.00 55.84 171 LYS A N 1
ATOM 1302 C CA . LYS A 1 171 ? 22.202 43.364 10.830 1.00 55.84 171 LYS A CA 1
ATOM 1303 C C . LYS A 1 171 ? 23.430 42.983 11.662 1.00 55.84 171 LYS A C 1
ATOM 1305 O O . LYS A 1 171 ? 23.929 43.822 12.406 1.00 55.84 171 LYS A O 1
ATOM 1310 N N . GLY A 1 172 ? 23.967 41.773 11.506 1.00 56.50 172 GLY A N 1
ATOM 1311 C CA . GLY A 1 172 ? 25.209 41.342 12.161 1.00 56.50 172 GLY A CA 1
ATOM 1312 C C . GLY A 1 172 ? 26.438 42.134 11.693 1.00 56.50 172 GLY A C 1
ATOM 1313 O O . GLY A 1 172 ? 27.293 42.500 12.498 1.00 56.50 172 GLY A O 1
ATOM 1314 N N . GLY A 1 173 ? 26.487 42.489 10.407 1.00 56.62 173 GLY A N 1
ATOM 1315 C CA . GLY A 1 173 ? 27.507 43.350 9.809 1.00 56.62 173 GLY A CA 1
ATOM 1316 C C . GLY A 1 173 ? 27.436 44.792 10.314 1.00 56.62 173 GLY A C 1
ATOM 1317 O O . GLY A 1 173 ? 28.467 45.343 10.701 1.00 56.62 173 GLY A O 1
ATOM 1318 N N . MET A 1 174 ? 26.235 45.376 10.407 1.00 51.22 174 MET A N 1
ATOM 1319 C CA . MET A 1 174 ? 26.015 46.711 10.984 1.00 51.22 174 MET A CA 1
ATOM 1320 C C . MET A 1 174 ? 26.324 46.755 12.486 1.00 51.22 174 MET A C 1
ATOM 1322 O O . MET A 1 174 ? 26.916 47.728 12.944 1.00 51.22 174 MET A O 1
ATOM 1326 N N . LEU A 1 175 ? 26.011 45.697 13.243 1.00 50.97 175 LEU A N 1
ATOM 1327 C CA . LEU A 1 175 ? 26.379 45.578 14.660 1.00 50.97 175 LEU A CA 1
ATOM 1328 C C . LEU A 1 175 ? 27.896 45.418 14.853 1.00 50.97 175 LEU A C 1
ATOM 1330 O O . LEU A 1 175 ? 28.453 45.997 15.784 1.00 50.97 175 LEU A O 1
ATOM 1334 N N . SER A 1 176 ? 28.593 44.716 13.949 1.00 58.59 176 SER A N 1
ATOM 1335 C CA . SER A 1 176 ? 30.058 44.601 14.010 1.00 58.59 176 SER A CA 1
ATOM 1336 C C . SER A 1 176 ? 30.778 45.896 13.609 1.00 58.59 176 SER A C 1
ATOM 1338 O O . SER A 1 176 ? 31.787 46.242 14.222 1.00 58.59 176 SER A O 1
ATOM 1340 N N . GLN A 1 177 ? 30.255 46.665 12.645 1.00 51.69 177 GLN A N 1
ATOM 1341 C CA . GLN A 1 177 ? 30.806 47.983 12.311 1.00 51.69 177 GLN A CA 1
ATOM 1342 C C . GLN A 1 177 ? 30.495 49.023 13.396 1.00 51.69 177 GLN A C 1
ATOM 1344 O O . GLN A 1 177 ? 31.406 49.730 13.820 1.00 51.69 177 GLN A O 1
ATOM 1349 N N . ALA A 1 178 ? 29.266 49.071 13.920 1.00 52.78 178 ALA A N 1
ATOM 1350 C CA . ALA A 1 178 ? 28.895 49.973 15.015 1.00 52.78 178 ALA A CA 1
ATOM 1351 C C . ALA A 1 178 ? 29.688 49.680 16.304 1.00 52.78 178 ALA A C 1
ATOM 1353 O O . ALA A 1 178 ? 30.158 50.606 16.965 1.00 52.78 178 ALA A O 1
ATOM 1354 N N . GLY A 1 179 ? 29.931 48.401 16.615 1.00 53.31 179 GLY A N 1
ATOM 1355 C CA . GLY A 1 179 ? 30.787 47.986 17.729 1.00 53.31 179 GLY A CA 1
ATOM 1356 C C . GLY A 1 179 ? 32.258 48.377 17.547 1.00 53.31 179 GLY A C 1
ATOM 1357 O O . GLY A 1 179 ? 32.903 48.781 18.516 1.00 53.31 179 GLY A O 1
ATOM 1358 N N . ARG A 1 180 ? 32.785 48.333 16.312 1.00 52.22 180 ARG A N 1
ATOM 1359 C CA . ARG A 1 180 ? 34.151 48.791 15.981 1.00 52.22 180 ARG A CA 1
ATOM 1360 C C . ARG A 1 180 ? 34.295 50.314 16.037 1.00 52.22 180 ARG A C 1
ATOM 1362 O O . ARG A 1 180 ? 35.329 50.793 16.490 1.00 52.22 180 ARG A O 1
ATOM 1369 N N . TYR A 1 181 ? 33.266 51.075 15.657 1.00 53.78 181 TYR A N 1
ATOM 1370 C CA . TYR A 1 181 ? 33.261 52.537 15.812 1.00 53.78 181 TYR A CA 1
ATOM 1371 C C . TYR A 1 181 ? 33.212 52.963 17.288 1.00 53.78 181 TYR A C 1
ATOM 1373 O O . TYR A 1 181 ? 33.962 53.852 17.681 1.00 53.78 181 TYR A O 1
ATOM 1381 N N . ALA A 1 182 ? 32.411 52.290 18.122 1.00 54.97 182 ALA A N 1
ATOM 1382 C CA . ALA A 1 182 ? 32.323 52.576 19.559 1.00 54.97 182 ALA A CA 1
ATOM 1383 C C . ALA A 1 182 ? 33.608 52.227 20.338 1.00 54.97 182 ALA A C 1
ATOM 1385 O O . ALA A 1 182 ? 33.973 52.920 21.286 1.00 54.97 182 ALA A O 1
ATOM 1386 N N . SER A 1 183 ? 34.333 51.182 19.926 1.00 53.62 183 SER A N 1
ATOM 1387 C CA . SER A 1 183 ? 35.629 50.833 20.530 1.00 53.62 183 SER A CA 1
ATOM 1388 C C . SER A 1 183 ? 36.780 51.725 20.038 1.00 53.62 183 SER A C 1
ATOM 1390 O O . SER A 1 183 ? 37.725 51.963 20.789 1.00 53.62 183 SER A O 1
ATOM 1392 N N . TYR A 1 184 ? 36.681 52.303 18.835 1.00 53.25 184 TYR A N 1
ATOM 1393 C CA . TYR A 1 184 ? 37.654 53.276 18.323 1.00 53.25 184 TYR A CA 1
ATOM 1394 C C . TYR A 1 184 ? 37.528 54.656 18.999 1.00 53.25 184 TYR A C 1
ATOM 1396 O O . TYR A 1 184 ? 38.539 55.279 19.322 1.00 53.25 184 TYR A O 1
ATOM 1404 N N . THR A 1 185 ? 36.307 55.120 19.291 1.00 56.28 185 THR A N 1
ATOM 1405 C CA . THR A 1 185 ? 36.082 56.393 20.006 1.00 56.28 185 THR A CA 1
ATOM 1406 C C . THR A 1 185 ? 36.437 56.310 21.493 1.00 56.28 185 THR A C 1
ATOM 1408 O O . THR A 1 185 ? 36.997 57.262 22.033 1.00 56.28 185 THR A O 1
ATOM 1411 N N . ALA A 1 186 ? 36.214 55.162 22.144 1.00 56.38 186 ALA A N 1
ATOM 1412 C CA . ALA A 1 186 ? 36.643 54.929 23.527 1.00 56.38 186 ALA A CA 1
ATOM 1413 C C . ALA A 1 186 ? 38.178 54.896 23.684 1.00 56.38 186 ALA A C 1
ATOM 1415 O O . ALA A 1 186 ? 38.707 55.341 24.701 1.00 56.38 186 ALA A O 1
ATOM 1416 N N . PHE A 1 187 ? 38.907 54.419 22.668 1.00 52.66 187 PHE A N 1
ATOM 1417 C CA . PHE A 1 187 ? 40.373 54.401 22.667 1.00 52.66 187 PHE A CA 1
ATOM 1418 C C . PHE A 1 187 ? 40.991 55.795 22.448 1.00 52.66 187 PHE A C 1
ATOM 1420 O O . PHE A 1 187 ? 42.020 56.112 23.042 1.00 52.66 187 PHE A O 1
ATOM 1427 N N . LEU A 1 188 ? 40.356 56.655 21.642 1.00 54.62 188 LEU A N 1
ATOM 1428 C CA . LEU A 1 188 ? 40.823 58.029 21.395 1.00 54.62 188 LEU A CA 1
ATOM 1429 C C . LEU A 1 188 ? 40.413 59.032 22.489 1.00 54.62 188 LEU A C 1
ATOM 1431 O O . LEU A 1 188 ? 41.057 60.068 22.627 1.00 54.62 188 LEU A O 1
ATOM 1435 N N . GLY A 1 189 ? 39.399 58.718 23.300 1.00 54.09 189 GLY A N 1
ATOM 1436 C CA . GLY A 1 189 ? 38.955 59.561 24.416 1.00 54.09 189 GLY A CA 1
ATOM 1437 C C . GLY A 1 189 ? 39.826 59.502 25.679 1.00 54.09 189 GLY A C 1
ATOM 1438 O O . GLY A 1 189 ? 39.625 60.314 26.573 1.00 54.09 189 GLY A O 1
ATOM 1439 N N . ASN A 1 190 ? 40.794 58.579 25.769 1.00 52.69 190 ASN A N 1
ATOM 1440 C CA . ASN A 1 190 ? 41.570 58.330 26.996 1.00 52.69 190 ASN A CA 1
ATOM 1441 C C . ASN A 1 190 ? 43.062 58.718 26.892 1.00 52.69 190 ASN A C 1
ATOM 1443 O O . ASN A 1 190 ? 43.901 58.176 27.608 1.00 52.69 190 ASN A O 1
ATOM 1447 N N . LYS A 1 191 ? 43.419 59.624 25.968 1.00 53.44 191 LYS A N 1
ATOM 1448 C CA . LYS A 1 191 ? 44.805 60.105 25.780 1.00 53.44 191 LYS A CA 1
ATOM 1449 C C . LYS A 1 191 ? 45.027 61.604 25.995 1.00 53.44 191 LYS A C 1
ATOM 1451 O O . LYS A 1 191 ? 46.097 62.101 25.660 1.00 53.44 191 LYS A O 1
ATOM 1456 N N . HIS A 1 192 ? 44.081 62.303 26.616 1.00 52.84 192 HIS A N 1
ATOM 1457 C CA . HIS A 1 192 ? 44.322 63.653 27.125 1.00 52.84 192 HIS A CA 1
ATOM 1458 C C . HIS A 1 192 ? 43.685 63.845 28.502 1.00 52.84 192 HIS A C 1
ATOM 1460 O O . HIS A 1 192 ? 42.558 64.316 28.635 1.00 52.84 192 HIS A O 1
ATOM 1466 N N . SER A 1 193 ? 44.441 63.472 29.530 1.00 46.28 193 SER A N 1
ATOM 1467 C CA . SER A 1 193 ? 44.503 64.133 30.837 1.00 46.28 193 SER A CA 1
ATOM 1468 C C . SER A 1 193 ? 45.900 63.912 31.397 1.00 46.28 193 SER A C 1
ATOM 1470 O O . SER A 1 193 ? 46.407 62.778 31.230 1.00 46.28 193 SER A O 1
#

Foldseek 3Di:
DPQVLLLLQLLLCCQQPVVCCVVQVLLDALVLDDFPQSSVLVVLSNVCVVVVHGRHLVVSLVSCPPVPRCVVCPRSVNSVVSNVRYDPPCNNVSSVVSLVVSLVVLLVVLVVVLVVCVVVPHDPVVSVVSVVVSVVVSVVSPDRPVPPPPPVNVVVVVVVVVVVVVVVVVVVVVVVVVVVVVVVVVVVVPPDD

pLDDT: mean 82.75, std 18.39, range [38.84, 98.44]

Secondary structure (DSSP, 8-state):
--SHHHHHHHHHHHHH-GGGGGGTTTT--GGGSSSHHHHHHHHHHHHHHHTT----HHHHHHHHTT-HHHHTTTHHHHHHHHHTS--TT-HHHHHHHHHHHHHHHHHHHHHHHHHHHHHTT--HHHHHHHHHHHHHHHHHHH--TTT---HHHHHHHHHHHHHHHHHHHHHHHHHHHHHHHHHHHHHHTTS--